Protein AF-A0A3D8RCH1-F1 (afdb_monomer_lite)

Organism: NCBI:txid565419

pLDDT: mean 76.99, std 15.73, range [29.91, 94.94]

InterPro domains:
  IPR012337 Ribonuclease H-like superfamily [SSF53098] (29-186)

Radius of gyration: 17.05 Å; chains: 1; bounding box: 41×39×51 Å

Sequence (188 aa):
MSLCLQKLRGNLMLSGKWMYLFSRIQQDPTILVFVDTESGLIDNADIHQIGVVRLDGMIRAYKALRKTYGPPVSKPMRGISAVAALQKLHDSGLSRSMIWMEHSVGHFDYRRIAKITPTNLQHSLPLIENVYSTLDLWRDVFLGPFAHKLSHIFQLLHPHDPLLDRRHFALPDAFMCRALFKAIFELF

Secondary structure (DSSP, 8-state):
--HHHHHHHHHHHT-HHHHHHHHHHHH-GGGEEEEEEEE-SSTTPPEEEEEEEETTS-EEEEEB-----SSPPSS----B-HHHHHHHHHHTT--TTSEEEESSSSSHHHHHHHHHS-GGGGGGSPPGGGEEEHHHHHHHH--SS---SHHHHHHHH-TT-GGGGG-S-HHHHHHHHHHHHHHHHTT-

Foldseek 3Di:
DDPLLVLLLVLQVVDPLNVVVLVVCVVPQQLEKQWFFFFPPDLPTFTQWIWIAGLVGDGDTFGADGPDPDDDDPDPDDHHHLQVSVVVVVVVPQAQSGAYEYQDPPLSRLVNSCVPHDPVCNRGHHDPSSYYYLLVSCCSRDPDPQDSDLLRLLCVVPVPDCLNVVPSHTNSSSVSRSVSVVVSSVSD

Structure (mmCIF, N/CA/C/O backbone):
data_AF-A0A3D8RCH1-F1
#
_entry.id   AF-A0A3D8RCH1-F1
#
loop_
_atom_site.group_PDB
_atom_site.id
_atom_site.type_symbol
_atom_site.label_atom_id
_atom_site.label_alt_id
_atom_site.label_comp_id
_atom_site.label_asym_id
_atom_site.label_entity_id
_atom_site.label_seq_id
_atom_site.pdbx_PDB_ins_code
_atom_site.Cartn_x
_atom_site.Cartn_y
_atom_site.Cartn_z
_atom_site.occupancy
_atom_site.B_iso_or_equiv
_atom_site.auth_seq_id
_atom_site.auth_comp_id
_atom_site.auth_asym_id
_atom_site.auth_atom_id
_atom_site.pdbx_PDB_model_num
ATOM 1 N N . MET A 1 1 ? 14.515 -21.229 8.343 1.00 54.78 1 MET A N 1
ATOM 2 C CA . MET A 1 1 ? 14.495 -19.748 8.396 1.00 54.78 1 MET A CA 1
ATOM 3 C C . MET A 1 1 ? 15.932 -19.253 8.333 1.00 54.78 1 MET A C 1
ATOM 5 O O . MET A 1 1 ? 16.742 -19.761 9.097 1.00 54.78 1 MET A O 1
ATOM 9 N N . SER A 1 2 ? 16.288 -18.373 7.391 1.00 65.75 2 SER A N 1
ATOM 10 C CA . SER A 1 2 ? 17.683 -17.919 7.248 1.00 65.75 2 SER A CA 1
ATOM 11 C C . SER A 1 2 ? 18.104 -17.032 8.432 1.00 65.75 2 SER A C 1
ATOM 13 O O . SER A 1 2 ? 17.262 -16.398 9.068 1.00 65.75 2 SER A O 1
ATOM 15 N N . LEU A 1 3 ? 19.409 -16.957 8.723 1.00 62.56 3 LEU A N 1
ATOM 16 C CA . LEU A 1 3 ? 19.974 -16.096 9.778 1.00 62.56 3 LEU A CA 1
ATOM 17 C C . LEU A 1 3 ? 19.567 -14.617 9.609 1.00 62.56 3 LEU A C 1
ATOM 19 O O . LEU A 1 3 ? 19.402 -13.888 10.584 1.00 62.56 3 LEU A O 1
ATOM 23 N N . CYS A 1 4 ? 19.364 -14.193 8.359 1.00 62.38 4 CYS A N 1
ATOM 24 C CA . CYS A 1 4 ? 18.835 -12.882 8.004 1.00 62.38 4 CYS A CA 1
ATOM 25 C C . CYS A 1 4 ? 17.410 -12.687 8.551 1.00 62.38 4 CYS A C 1
ATOM 27 O O . CYS A 1 4 ? 17.171 -11.729 9.282 1.00 62.38 4 CYS A O 1
ATOM 29 N N . LEU A 1 5 ? 16.506 -13.641 8.299 1.00 63.47 5 LEU A N 1
ATOM 30 C CA . LEU A 1 5 ? 15.117 -13.614 8.779 1.00 63.47 5 LEU A CA 1
ATOM 31 C C . LEU A 1 5 ? 15.003 -13.685 10.320 1.00 63.47 5 LEU A C 1
ATOM 33 O O . LEU A 1 5 ? 14.104 -13.087 10.906 1.00 63.47 5 LEU A O 1
ATOM 37 N N . GLN A 1 6 ? 15.937 -14.355 11.006 1.00 65.56 6 GLN A N 1
ATOM 38 C CA . GLN A 1 6 ? 15.995 -14.371 12.479 1.00 65.56 6 GLN A CA 1
ATOM 39 C C . GLN A 1 6 ? 16.423 -13.021 13.075 1.00 65.56 6 GLN A C 1
ATOM 41 O O . GLN A 1 6 ? 15.799 -12.547 14.025 1.00 65.56 6 GLN A O 1
ATOM 46 N N . LYS A 1 7 ? 17.452 -12.375 12.506 1.00 65.25 7 LYS A N 1
ATOM 47 C CA . LYS A 1 7 ? 17.859 -11.015 12.908 1.00 65.25 7 LYS A CA 1
ATOM 48 C C . LYS A 1 7 ? 16.761 -9.984 12.617 1.00 65.25 7 LYS A C 1
ATOM 50 O O . LYS A 1 7 ? 16.534 -9.103 13.442 1.00 65.25 7 LYS A O 1
ATOM 55 N N . LEU A 1 8 ? 16.044 -10.152 11.499 1.00 65.00 8 LEU A N 1
ATOM 56 C CA . LEU A 1 8 ? 14.861 -9.366 11.125 1.00 65.00 8 LEU A CA 1
ATOM 57 C C . LEU A 1 8 ? 13.806 -9.365 12.242 1.00 65.00 8 LEU A C 1
ATOM 59 O O . LEU A 1 8 ? 13.400 -8.302 12.709 1.00 65.00 8 LEU A O 1
ATOM 63 N N . ARG A 1 9 ? 13.407 -10.555 12.711 1.00 68.06 9 ARG A N 1
ATOM 64 C CA . ARG A 1 9 ? 12.420 -10.705 13.792 1.00 68.06 9 ARG A CA 1
ATOM 65 C C . ARG A 1 9 ? 12.891 -10.048 15.093 1.00 68.06 9 ARG A C 1
ATOM 67 O O . ARG A 1 9 ? 12.110 -9.358 15.739 1.00 68.06 9 ARG A O 1
ATOM 74 N N . GLY A 1 10 ? 14.162 -10.231 15.459 1.00 71.44 10 GLY A N 1
ATOM 75 C CA . GLY A 1 10 ? 14.745 -9.652 16.674 1.00 71.44 10 GLY A CA 1
ATOM 76 C C . GLY A 1 10 ? 14.694 -8.121 16.702 1.00 71.44 10 GLY A C 1
ATOM 77 O O . GLY A 1 10 ? 14.202 -7.553 17.670 1.00 71.44 10 GLY A O 1
ATOM 78 N N . ASN A 1 11 ? 15.130 -7.458 15.626 1.00 73.12 11 ASN A N 1
ATOM 79 C CA . ASN A 1 11 ? 15.126 -5.991 15.541 1.00 73.12 11 ASN A CA 1
ATOM 80 C C . ASN A 1 11 ? 13.704 -5.411 15.510 1.00 73.12 11 ASN A C 1
ATOM 82 O O . ASN A 1 11 ? 13.433 -4.394 16.145 1.00 73.12 11 ASN A O 1
ATOM 86 N N . LEU A 1 12 ? 12.778 -6.078 14.815 1.00 74.19 12 LEU A N 1
ATOM 87 C CA . LEU A 1 12 ? 11.379 -5.651 14.748 1.00 74.19 12 LEU A CA 1
ATOM 88 C C . LEU A 1 12 ? 10.662 -5.746 16.096 1.00 74.19 12 LEU A C 1
ATOM 90 O O . LEU A 1 12 ? 9.906 -4.837 16.432 1.00 74.19 12 LEU A O 1
ATOM 94 N N . MET A 1 13 ? 10.935 -6.787 16.893 1.00 71.00 13 MET A N 1
ATOM 95 C CA . MET A 1 13 ? 10.360 -6.924 18.240 1.00 71.00 13 MET A CA 1
ATOM 96 C C . MET A 1 13 ? 10.794 -5.813 19.205 1.00 71.00 13 MET A C 1
ATOM 98 O O . MET A 1 13 ? 10.126 -5.591 20.212 1.00 71.00 13 MET A O 1
ATOM 102 N N . LEU A 1 14 ? 11.874 -5.088 18.900 1.00 72.88 14 LEU A N 1
ATOM 103 C CA . LEU A 1 14 ? 12.329 -3.941 19.690 1.00 72.88 14 LEU A CA 1
ATOM 104 C C . LEU A 1 14 ? 11.646 -2.625 19.284 1.00 72.88 14 LEU A C 1
ATOM 106 O O . LEU A 1 14 ? 11.762 -1.628 19.995 1.00 72.88 14 LEU A O 1
ATOM 110 N N . SER A 1 15 ? 10.910 -2.603 18.168 1.00 82.69 15 SER A N 1
ATOM 111 C CA . SER A 1 15 ? 10.180 -1.421 17.711 1.00 82.69 15 SER A CA 1
ATOM 112 C C . SER A 1 15 ? 8.725 -1.460 18.167 1.00 82.69 15 SER A C 1
ATOM 114 O O . SER A 1 15 ? 7.885 -2.146 17.580 1.00 82.69 15 SER A O 1
ATOM 116 N N . GLY A 1 16 ? 8.391 -0.644 19.173 1.00 83.19 16 GLY A N 1
ATOM 117 C CA . GLY A 1 16 ? 7.009 -0.480 19.640 1.00 83.19 16 GLY A CA 1
ATOM 118 C C . GLY A 1 16 ? 6.041 -0.051 18.527 1.00 83.19 16 GLY A C 1
ATOM 119 O O . GLY A 1 16 ? 4.896 -0.496 18.506 1.00 83.19 16 GLY A O 1
ATOM 120 N N . LYS A 1 17 ? 6.519 0.736 17.549 1.00 87.75 17 LYS A N 1
ATOM 121 C CA . LYS A 1 17 ? 5.754 1.150 16.359 1.00 87.75 17 LYS A CA 1
ATOM 122 C C . LYS A 1 17 ? 5.313 -0.053 15.521 1.00 87.75 17 LYS A C 1
ATOM 124 O O . LYS A 1 17 ? 4.133 -0.165 15.193 1.00 87.75 17 LYS A O 1
ATOM 129 N N . TRP A 1 18 ? 6.251 -0.935 15.166 1.00 87.56 18 TRP A N 1
ATOM 130 C CA . TRP A 1 18 ? 5.968 -2.088 14.304 1.00 87.56 18 TRP A CA 1
ATOM 131 C C . TRP A 1 18 ? 5.177 -3.166 15.045 1.00 87.56 18 TRP A C 1
ATOM 133 O O . TRP A 1 18 ? 4.232 -3.712 14.484 1.00 87.56 18 TRP A O 1
ATOM 143 N N . MET A 1 19 ? 5.470 -3.384 16.330 1.00 86.62 19 MET A N 1
ATOM 144 C CA . MET A 1 19 ? 4.694 -4.288 17.185 1.00 86.62 19 MET A CA 1
ATOM 145 C C . MET A 1 19 ? 3.231 -3.852 17.316 1.00 86.62 19 MET A C 1
ATOM 147 O O . MET A 1 19 ? 2.326 -4.671 17.156 1.00 86.62 19 MET A O 1
ATOM 151 N N . TYR A 1 20 ? 2.982 -2.561 17.551 1.00 89.31 20 TYR A N 1
ATOM 152 C CA . TYR A 1 20 ? 1.624 -2.020 17.610 1.00 89.31 20 TYR A CA 1
ATOM 153 C C . TYR A 1 20 ? 0.883 -2.192 16.278 1.00 89.31 20 TYR A C 1
ATOM 155 O O . TYR A 1 20 ? -0.257 -2.657 16.253 1.00 89.31 20 TYR A O 1
ATOM 163 N N . LEU A 1 21 ? 1.546 -1.872 15.163 1.00 90.19 21 LEU A N 1
ATOM 164 C CA . LEU A 1 21 ? 0.985 -2.049 13.826 1.00 90.19 21 LEU A CA 1
ATOM 165 C C . LEU A 1 21 ? 0.608 -3.513 13.555 1.00 90.19 21 LEU A C 1
ATOM 167 O O . LEU A 1 21 ? -0.517 -3.794 13.143 1.00 90.19 21 LEU A O 1
ATOM 171 N N . PHE A 1 22 ? 1.529 -4.447 13.798 1.00 89.19 22 PHE A N 1
ATOM 172 C CA . PHE A 1 22 ? 1.291 -5.869 13.558 1.00 89.19 22 PHE A CA 1
ATOM 173 C C . PHE A 1 22 ? 0.173 -6.415 14.442 1.00 89.19 22 PHE A C 1
ATOM 175 O O . PHE A 1 22 ? -0.698 -7.110 13.927 1.00 89.19 22 PHE A O 1
ATOM 182 N N . SER A 1 23 ? 0.115 -6.018 15.717 1.00 88.81 23 SER A N 1
ATOM 183 C CA . SER A 1 23 ? -0.999 -6.361 16.610 1.00 88.81 23 SER A CA 1
ATOM 184 C C . SER A 1 23 ? -2.349 -5.916 16.044 1.00 88.81 23 SER A C 1
ATOM 186 O O . SER A 1 23 ? -3.312 -6.678 16.103 1.00 88.81 23 SER A O 1
ATOM 188 N N . ARG A 1 24 ? -2.448 -4.696 15.503 1.00 90.56 24 ARG A N 1
ATOM 189 C CA . ARG A 1 24 ? -3.702 -4.206 14.905 1.00 90.56 24 ARG A CA 1
ATOM 190 C C . ARG A 1 24 ? -4.094 -5.005 13.666 1.00 90.56 24 ARG A C 1
ATOM 192 O O . ARG A 1 24 ? -5.259 -5.350 13.512 1.00 90.56 24 ARG A O 1
ATOM 199 N N . ILE A 1 25 ? -3.126 -5.322 12.807 1.00 89.12 25 ILE A N 1
ATOM 200 C CA . ILE A 1 25 ? -3.358 -6.103 11.584 1.00 89.12 25 ILE A CA 1
ATOM 201 C C . ILE A 1 25 ? -3.749 -7.548 11.916 1.00 89.12 25 ILE A C 1
ATOM 203 O O . ILE A 1 25 ? -4.590 -8.116 11.233 1.00 89.12 25 ILE A O 1
ATOM 207 N N . GLN A 1 26 ? -3.180 -8.148 12.965 1.00 86.12 26 GLN A N 1
ATOM 208 C CA . GLN A 1 26 ? -3.577 -9.483 13.425 1.00 86.12 26 GLN A CA 1
ATOM 209 C C . GLN A 1 26 ? -5.020 -9.507 13.953 1.00 86.12 26 GLN A C 1
ATOM 211 O O . GLN A 1 26 ? -5.722 -10.492 13.741 1.00 86.12 26 GLN A O 1
ATOM 216 N N . GLN A 1 27 ? -5.468 -8.435 14.615 1.00 89.75 27 GLN A N 1
ATOM 217 C CA . GLN A 1 27 ? -6.849 -8.307 15.098 1.00 89.75 27 GLN A CA 1
ATOM 218 C C . GLN A 1 27 ? -7.852 -8.119 13.956 1.00 89.75 27 GLN A C 1
ATOM 220 O O . GLN A 1 27 ? -8.930 -8.708 13.989 1.00 89.75 27 GLN A O 1
ATOM 225 N N . ASP A 1 28 ? -7.504 -7.316 12.949 1.00 87.94 28 ASP A N 1
ATOM 226 C CA . ASP A 1 28 ? -8.323 -7.122 11.754 1.00 87.94 28 ASP A CA 1
ATOM 227 C C . ASP A 1 28 ? -7.432 -6.912 10.514 1.00 87.94 28 ASP A C 1
ATOM 229 O O . ASP A 1 28 ? -7.004 -5.790 10.232 1.00 87.94 28 ASP A O 1
ATOM 233 N N . PRO A 1 29 ? -7.169 -7.968 9.719 1.00 82.44 29 PRO A N 1
ATOM 234 C CA . PRO A 1 29 ? -6.347 -7.866 8.512 1.00 82.44 29 PRO A CA 1
ATOM 235 C C . PRO A 1 29 ? -6.960 -6.978 7.427 1.00 82.44 29 PRO A C 1
ATOM 237 O O . PRO A 1 29 ? -6.268 -6.538 6.505 1.00 82.44 29 PRO A O 1
ATOM 240 N N . THR A 1 30 ? -8.267 -6.726 7.506 1.00 82.56 30 THR A N 1
ATOM 241 C CA . THR A 1 30 ? -9.019 -6.014 6.476 1.00 82.56 30 THR A CA 1
ATOM 242 C C . THR A 1 30 ? -8.778 -4.502 6.537 1.00 82.56 30 THR A C 1
ATOM 244 O O . THR A 1 30 ? -9.042 -3.798 5.555 1.00 82.56 30 THR A O 1
ATOM 247 N N . ILE A 1 31 ? -8.208 -3.994 7.637 1.00 87.44 31 ILE A N 1
ATOM 248 C CA . ILE A 1 31 ? -7.866 -2.574 7.790 1.00 87.44 31 ILE A CA 1
ATOM 249 C C . ILE A 1 31 ? -6.670 -2.150 6.937 1.00 87.44 31 ILE A C 1
ATOM 251 O O . ILE A 1 31 ? -6.494 -0.953 6.740 1.00 87.44 31 ILE A O 1
ATOM 255 N N . LEU A 1 32 ? -5.839 -3.086 6.463 1.00 90.56 32 LEU A N 1
ATOM 256 C CA . LEU A 1 32 ? -4.599 -2.765 5.757 1.00 90.56 32 LEU A CA 1
ATOM 257 C C . LEU A 1 32 ? -4.805 -2.662 4.243 1.00 90.56 32 LEU A C 1
ATOM 259 O O . LEU A 1 32 ? -5.205 -3.626 3.577 1.00 90.56 32 LEU A O 1
ATOM 263 N N . VAL A 1 33 ? -4.432 -1.506 3.697 1.00 90.44 33 VAL A N 1
ATOM 264 C CA . VAL A 1 33 ? -4.385 -1.239 2.258 1.00 90.44 33 VAL A CA 1
ATOM 265 C C . VAL A 1 33 ? -2.983 -0.822 1.835 1.00 90.44 33 VAL A C 1
ATOM 267 O O . VAL A 1 33 ? -2.307 -0.076 2.533 1.00 90.44 33 VAL A O 1
ATOM 270 N N . PHE A 1 34 ? -2.556 -1.292 0.673 1.00 92.31 34 PHE A N 1
ATOM 271 C CA . PHE A 1 34 ? -1.324 -0.906 0.003 1.00 92.31 34 PHE A CA 1
ATOM 272 C C . PHE A 1 34 ? -1.683 0.038 -1.124 1.00 92.31 34 PHE A C 1
ATOM 274 O O . PHE A 1 34 ? -2.510 -0.326 -1.962 1.00 92.31 34 PHE A O 1
ATOM 281 N N . VAL A 1 35 ? -1.092 1.226 -1.142 1.00 90.31 35 VAL A N 1
ATOM 282 C CA . VAL A 1 35 ? -1.370 2.234 -2.163 1.00 90.31 35 VAL A CA 1
ATOM 283 C C . VAL A 1 35 ? -0.077 2.676 -2.812 1.00 90.31 35 VAL A C 1
ATOM 285 O O . VAL A 1 35 ? 0.946 2.824 -2.146 1.00 90.31 35 VAL A O 1
ATOM 288 N N . ASP A 1 36 ? -0.170 2.918 -4.108 1.00 91.12 36 ASP A N 1
ATOM 289 C CA . ASP A 1 36 ? 0.883 3.517 -4.908 1.00 91.12 36 ASP A CA 1
ATOM 290 C C . ASP A 1 36 ? 0.265 4.504 -5.910 1.00 91.12 36 ASP A C 1
ATOM 292 O O . ASP A 1 36 ? -0.903 4.351 -6.313 1.00 91.12 36 ASP A O 1
ATOM 296 N N . THR A 1 37 ? 1.023 5.536 -6.288 1.00 87.75 37 THR A N 1
ATOM 297 C CA . THR A 1 37 ? 0.606 6.502 -7.304 1.00 87.75 37 THR A CA 1
ATOM 298 C C . THR A 1 37 ? 1.636 6.676 -8.408 1.00 87.75 37 THR A C 1
ATOM 300 O O . THR A 1 37 ? 2.821 6.867 -8.169 1.00 87.75 37 THR A O 1
ATOM 303 N N . GLU A 1 38 ? 1.147 6.764 -9.647 1.00 84.19 38 GLU A N 1
ATOM 304 C CA . GLU A 1 38 ? 1.969 7.207 -10.773 1.00 84.19 38 GLU A CA 1
ATOM 305 C C . GLU A 1 38 ? 1.673 8.666 -11.109 1.00 84.19 38 GLU A C 1
ATOM 307 O O . GLU A 1 38 ? 0.515 9.069 -11.289 1.00 84.19 38 GLU A O 1
ATOM 312 N N . SER A 1 39 ? 2.723 9.464 -11.288 1.00 75.88 39 SER A N 1
ATOM 313 C CA . SER A 1 39 ? 2.636 10.883 -11.650 1.00 75.88 39 SER A CA 1
ATOM 314 C C . SER A 1 39 ? 3.552 11.239 -12.816 1.00 75.88 39 SER A C 1
ATOM 316 O O . SER A 1 39 ? 4.418 10.470 -13.222 1.00 75.88 39 SER A O 1
ATOM 318 N N . GLY A 1 40 ? 3.416 12.457 -13.340 1.00 66.38 40 GLY A N 1
ATOM 319 C CA . GLY A 1 40 ? 4.502 13.045 -14.129 1.00 66.38 40 GLY A CA 1
ATOM 320 C C . GLY A 1 40 ? 5.747 13.347 -13.277 1.00 66.38 40 GLY A C 1
ATOM 321 O O . GLY A 1 40 ? 5.693 13.340 -12.049 1.00 66.38 40 GLY A O 1
ATOM 322 N N . LEU A 1 41 ? 6.861 13.645 -13.949 1.00 55.09 41 LEU A N 1
ATOM 323 C CA . LEU A 1 41 ? 8.195 13.853 -13.359 1.00 55.09 41 LEU A CA 1
ATOM 324 C C . LEU A 1 41 ? 8.374 15.191 -12.608 1.00 55.09 41 LEU A C 1
ATOM 326 O O . LEU A 1 41 ? 9.473 15.494 -12.163 1.00 55.09 41 LEU A O 1
ATOM 330 N N . ILE A 1 42 ? 7.326 16.011 -12.500 1.00 53.78 42 ILE A N 1
ATOM 331 C CA . ILE A 1 42 ? 7.380 17.355 -11.907 1.00 53.78 42 ILE A CA 1
ATOM 332 C C . ILE A 1 42 ? 6.589 17.335 -10.591 1.00 53.78 42 ILE A C 1
ATOM 334 O O . ILE A 1 42 ? 5.542 16.695 -10.518 1.00 53.78 42 ILE A O 1
ATOM 338 N N . ASP A 1 43 ? 7.037 18.059 -9.563 1.00 49.41 43 ASP A N 1
ATOM 339 C CA . ASP A 1 43 ? 6.436 18.070 -8.213 1.00 49.41 43 ASP A CA 1
ATOM 340 C C . ASP A 1 43 ? 4.948 18.480 -8.164 1.00 49.41 43 ASP A C 1
ATOM 342 O O . ASP A 1 43 ? 4.235 18.161 -7.212 1.00 49.41 43 ASP A O 1
ATOM 346 N N . ASN A 1 44 ? 4.448 19.121 -9.225 1.00 53.94 44 ASN A N 1
ATOM 347 C CA . ASN A 1 44 ? 3.039 19.484 -9.417 1.00 53.94 44 ASN A CA 1
ATOM 348 C C . ASN A 1 44 ? 2.330 18.664 -10.507 1.00 53.94 44 ASN A C 1
ATOM 350 O O . ASN A 1 44 ? 1.267 19.060 -10.980 1.00 53.94 44 ASN A O 1
ATOM 354 N N . ALA A 1 45 ? 2.920 17.558 -10.956 1.00 58.94 45 ALA A N 1
ATOM 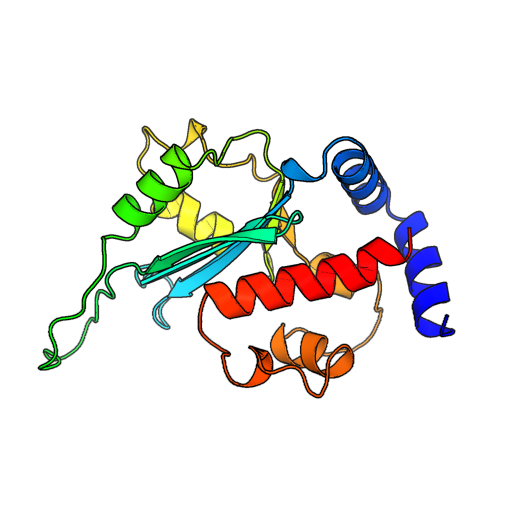355 C CA . ALA A 1 45 ? 2.309 16.722 -11.971 1.00 58.94 45 ALA A CA 1
ATOM 356 C C . ALA A 1 45 ? 1.089 15.980 -11.416 1.00 58.94 45 ALA A C 1
ATOM 358 O O . ALA A 1 45 ? 1.123 15.428 -10.316 1.00 58.94 45 ALA A O 1
ATOM 359 N N . ASP A 1 46 ? 0.033 15.934 -12.224 1.00 70.62 46 ASP A N 1
ATOM 360 C CA . ASP A 1 46 ? -1.198 15.236 -11.881 1.00 70.62 46 ASP A CA 1
ATOM 361 C C . ASP A 1 46 ? -0.948 13.730 -11.682 1.00 70.62 46 ASP A C 1
ATOM 363 O O . ASP A 1 46 ? -0.212 13.089 -12.448 1.00 70.62 46 ASP A O 1
ATOM 367 N N . ILE A 1 47 ? -1.591 13.161 -10.657 1.00 76.62 47 ILE A N 1
ATOM 368 C CA . ILE A 1 47 ? -1.663 11.710 -10.469 1.00 76.62 47 ILE A CA 1
ATOM 369 C C . ILE A 1 47 ? -2.451 11.126 -11.643 1.00 76.62 47 ILE A C 1
ATOM 371 O O . ILE A 1 47 ? -3.584 11.528 -11.908 1.00 76.62 47 ILE A O 1
ATOM 375 N N . HIS A 1 48 ? -1.862 10.160 -12.340 1.00 76.19 48 HIS A N 1
ATOM 376 C CA . HIS A 1 48 ? -2.479 9.509 -13.493 1.00 76.19 48 HIS A CA 1
ATOM 377 C C . HIS A 1 48 ? -2.714 8.009 -13.287 1.00 76.19 48 HIS A C 1
ATOM 379 O O . HIS A 1 48 ? -3.408 7.387 -14.087 1.00 76.19 48 HIS A O 1
ATOM 385 N N . GLN A 1 49 ? -2.228 7.403 -12.204 1.00 79.38 49 GLN A N 1
ATOM 386 C CA . GLN A 1 49 ? -2.688 6.080 -11.768 1.00 79.38 49 GLN A CA 1
ATOM 387 C C . GLN A 1 49 ? -2.717 6.023 -10.247 1.00 79.38 49 GLN A C 1
ATOM 389 O O . GLN A 1 49 ? -1.847 6.599 -9.600 1.00 79.38 49 GLN A O 1
ATOM 394 N N . ILE A 1 50 ? -3.712 5.323 -9.702 1.00 83.94 50 ILE A N 1
ATOM 395 C CA . ILE A 1 50 ? -3.762 4.958 -8.288 1.00 83.94 50 ILE A CA 1
ATOM 396 C C . ILE A 1 50 ? -3.976 3.446 -8.221 1.00 83.94 50 ILE A C 1
ATOM 398 O O . ILE A 1 50 ? -4.973 2.918 -8.732 1.00 83.94 50 ILE A O 1
ATOM 402 N N . GLY A 1 51 ? -3.018 2.746 -7.626 1.00 85.56 51 GLY A N 1
ATOM 403 C CA . GLY A 1 51 ? -3.096 1.318 -7.353 1.00 85.56 51 GLY A CA 1
ATOM 404 C C . GLY A 1 51 ? -3.451 1.110 -5.895 1.00 85.56 51 GLY A C 1
ATOM 405 O O . GLY A 1 51 ? -2.782 1.677 -5.042 1.00 85.56 51 GLY A O 1
ATOM 406 N N . VAL A 1 52 ? -4.490 0.320 -5.604 1.00 86.12 52 VAL A N 1
ATOM 407 C CA . VAL A 1 52 ? -4.834 -0.071 -4.233 1.00 86.12 52 VAL A CA 1
ATOM 408 C C . VAL A 1 52 ? -5.014 -1.581 -4.138 1.00 86.12 52 VAL A C 1
ATOM 410 O O . VAL A 1 52 ? -5.750 -2.202 -4.910 1.00 86.12 52 VAL A O 1
ATOM 413 N N . VAL A 1 53 ? -4.347 -2.189 -3.165 1.00 86.25 53 VAL A N 1
ATOM 414 C CA . VAL A 1 53 ? -4.421 -3.628 -2.903 1.00 86.25 53 VAL A CA 1
ATOM 415 C C . VAL A 1 53 ? -4.679 -3.838 -1.418 1.00 86.25 53 VAL A C 1
ATOM 417 O O . VAL A 1 53 ? -3.987 -3.260 -0.592 1.00 86.25 53 VAL A O 1
ATOM 420 N N . ARG A 1 54 ? -5.661 -4.658 -1.042 1.00 83.50 54 ARG A N 1
ATOM 421 C CA . ARG A 1 54 ? -5.855 -5.057 0.363 1.00 83.50 54 ARG A CA 1
ATOM 422 C C . ARG A 1 54 ? -4.962 -6.236 0.727 1.00 83.50 54 ARG A C 1
ATOM 424 O O . ARG A 1 54 ? -4.593 -7.043 -0.132 1.00 83.50 54 ARG A O 1
ATOM 431 N N . LEU A 1 55 ? -4.645 -6.380 2.013 1.00 80.88 55 LEU A N 1
ATOM 432 C CA . LEU A 1 55 ? -3.853 -7.514 2.499 1.00 80.88 55 LEU A CA 1
ATOM 433 C C . LEU A 1 55 ? -4.510 -8.871 2.179 1.00 80.88 55 LEU A C 1
ATOM 435 O O . LEU A 1 55 ? -3.829 -9.768 1.670 1.00 80.88 55 LEU A O 1
ATOM 439 N N . ASP A 1 56 ? -5.828 -8.973 2.377 1.00 72.38 56 ASP A N 1
ATOM 440 C CA . ASP A 1 56 ? -6.668 -10.154 2.098 1.00 72.38 56 ASP A CA 1
ATOM 441 C C . ASP A 1 56 ? -6.764 -10.535 0.607 1.00 72.38 56 ASP A C 1
ATOM 443 O O . ASP A 1 56 ? -7.290 -11.590 0.261 1.00 72.38 56 ASP A O 1
ATOM 447 N N . GLY A 1 57 ? -6.195 -9.720 -0.286 1.00 57.75 57 GLY A N 1
ATOM 448 C CA . GLY A 1 57 ? -6.155 -9.981 -1.718 1.00 57.75 57 GLY A CA 1
ATOM 449 C C . GLY A 1 57 ? -7.279 -9.328 -2.513 1.00 57.75 57 GLY A C 1
ATOM 450 O O . GLY A 1 57 ? -7.316 -9.525 -3.725 1.00 57.75 57 GLY A O 1
ATOM 451 N N . MET A 1 58 ? -8.155 -8.516 -1.908 1.00 56.47 58 MET A N 1
ATOM 452 C CA . MET A 1 58 ? -9.078 -7.692 -2.693 1.00 56.47 58 MET A CA 1
ATOM 453 C C . MET A 1 58 ? -8.296 -6.636 -3.494 1.00 56.47 58 MET A C 1
ATOM 455 O O . MET A 1 58 ? -7.546 -5.830 -2.939 1.00 56.47 58 MET A O 1
ATOM 459 N N . ILE A 1 59 ? -8.484 -6.635 -4.815 1.00 54.16 59 ILE A N 1
ATOM 460 C CA . ILE A 1 59 ? -7.730 -5.808 -5.768 1.00 54.16 59 ILE A CA 1
ATOM 461 C C . ILE A 1 59 ? -8.616 -4.661 -6.247 1.00 54.16 59 ILE A C 1
ATOM 463 O O . ILE A 1 59 ? -9.712 -4.911 -6.754 1.00 54.16 59 ILE A O 1
ATOM 467 N N . ARG A 1 60 ? -8.152 -3.408 -6.154 1.00 57.81 60 ARG A N 1
ATOM 468 C CA . ARG A 1 60 ? -8.852 -2.256 -6.745 1.00 57.81 60 ARG A CA 1
ATOM 469 C C . ARG A 1 60 ? -7.866 -1.310 -7.428 1.00 57.81 60 ARG A C 1
ATOM 471 O O . ARG A 1 60 ? -7.119 -0.580 -6.790 1.00 57.81 60 ARG A O 1
ATOM 478 N N . ALA A 1 61 ? -7.883 -1.306 -8.756 1.00 49.69 61 ALA A N 1
ATOM 479 C CA . ALA A 1 61 ? -7.021 -0.457 -9.571 1.00 49.69 61 ALA A CA 1
ATOM 480 C C . ALA A 1 61 ? -7.847 0.590 -10.310 1.00 49.69 61 ALA A C 1
ATOM 482 O O . ALA A 1 61 ? -8.797 0.240 -11.016 1.00 49.69 61 ALA A O 1
ATOM 483 N N . TYR A 1 62 ? -7.458 1.860 -10.209 1.00 53.16 62 TYR A N 1
ATOM 484 C CA . TYR A 1 62 ? -8.119 2.936 -10.937 1.00 53.16 62 TYR A CA 1
ATOM 485 C C . TYR A 1 62 ? -7.097 3.710 -11.767 1.00 53.16 62 TYR A C 1
ATOM 487 O O . TYR A 1 62 ? -6.159 4.323 -11.261 1.00 53.16 62 TYR A O 1
ATOM 495 N N . LYS A 1 63 ? -7.288 3.683 -13.087 1.00 45.59 63 LYS A N 1
ATOM 496 C CA . LYS A 1 63 ? -6.465 4.443 -14.027 1.00 45.59 63 LYS A CA 1
ATOM 497 C C . LYS A 1 63 ? -7.007 5.866 -14.129 1.00 45.59 63 LYS A C 1
ATOM 499 O O . LYS A 1 63 ? -8.117 6.063 -14.634 1.00 45.59 63 LYS A O 1
ATOM 504 N N . ALA A 1 64 ? -6.233 6.837 -13.654 1.00 47.91 64 ALA A N 1
ATOM 505 C CA . ALA A 1 64 ? -6.575 8.242 -13.790 1.00 47.91 64 ALA A CA 1
ATOM 506 C C . ALA A 1 64 ? -6.136 8.798 -15.170 1.00 47.91 64 ALA A C 1
ATOM 508 O O . ALA A 1 64 ? -5.312 8.221 -15.881 1.00 47.91 64 ALA A O 1
ATOM 509 N N . LEU A 1 65 ? -6.738 9.896 -15.620 1.00 43.09 65 LEU A N 1
ATOM 510 C CA . LEU A 1 65 ? -6.376 10.579 -16.857 1.00 43.09 65 LEU A CA 1
ATOM 511 C C . LEU A 1 65 ? -5.026 11.261 -16.657 1.00 43.09 65 LEU A C 1
ATOM 513 O O . LEU A 1 65 ? -4.840 12.038 -15.725 1.00 43.09 65 LEU A O 1
ATOM 517 N N . ARG A 1 66 ? -4.091 10.996 -17.567 1.00 42.75 66 ARG A N 1
ATOM 518 C CA . ARG A 1 66 ? -2.813 11.700 -17.619 1.00 42.75 66 ARG A CA 1
ATOM 519 C C . ARG A 1 66 ? -3.065 13.091 -18.190 1.00 42.75 66 ARG A C 1
ATOM 521 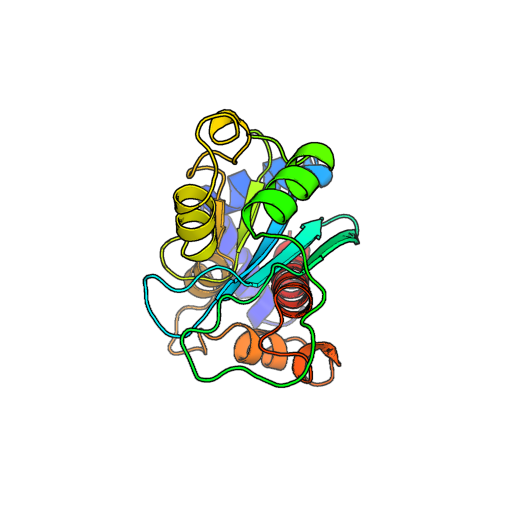O O . ARG A 1 66 ? -3.402 13.209 -19.365 1.00 42.75 66 ARG A O 1
ATOM 528 N N . LYS A 1 67 ? -2.879 14.144 -17.395 1.00 39.00 67 LYS A N 1
ATOM 529 C CA . LYS A 1 67 ? -2.732 15.492 -17.950 1.00 39.00 67 LYS A CA 1
ATOM 530 C C . LYS A 1 67 ? -1.291 15.614 -18.448 1.00 39.00 67 LYS A C 1
ATOM 532 O O . LYS A 1 67 ? -0.364 15.873 -17.687 1.00 39.00 67 LYS A O 1
ATOM 537 N N . THR A 1 68 ? -1.061 15.305 -19.719 1.00 37.06 68 THR A N 1
ATOM 538 C CA . THR A 1 68 ? 0.230 15.581 -20.359 1.00 37.06 68 THR A CA 1
ATOM 539 C C . THR A 1 68 ? 0.314 17.069 -20.664 1.00 37.06 68 THR A C 1
ATOM 541 O O . THR A 1 68 ? -0.415 17.559 -21.521 1.00 37.06 68 THR A O 1
ATOM 544 N N . TYR A 1 69 ? 1.224 17.780 -20.001 1.00 35.34 69 TYR A N 1
ATOM 545 C CA . TYR A 1 69 ? 1.748 19.031 -20.541 1.00 35.34 69 TYR A CA 1
ATOM 546 C C . TYR A 1 69 ? 2.750 18.653 -21.643 1.00 35.34 69 TYR A C 1
ATOM 548 O O . TYR A 1 69 ? 3.841 18.166 -21.357 1.00 35.34 69 TYR A O 1
ATOM 556 N N . GLY A 1 70 ? 2.324 18.755 -22.902 1.00 37.28 70 GLY A N 1
ATOM 557 C CA . GLY A 1 70 ? 3.086 18.364 -24.093 1.00 37.28 70 GLY A CA 1
ATOM 558 C C . GLY A 1 70 ? 2.187 18.300 -25.336 1.00 37.28 70 GLY A C 1
ATOM 559 O O . GLY A 1 70 ? 0.963 18.307 -25.182 1.00 37.28 70 GLY A O 1
ATOM 560 N N . PRO A 1 71 ? 2.752 18.272 -26.559 1.00 29.91 71 PRO A N 1
ATOM 561 C CA . PRO A 1 71 ? 1.967 18.278 -27.792 1.00 29.91 71 PRO A CA 1
ATOM 562 C C . PRO A 1 71 ? 0.993 17.086 -27.845 1.00 29.91 71 PRO A C 1
ATOM 564 O O . PRO A 1 71 ? 1.290 16.019 -27.297 1.00 29.91 71 PRO A O 1
ATOM 567 N N . PRO A 1 72 ? -0.183 17.264 -28.472 1.00 38.31 72 PRO A N 1
ATOM 568 C CA . PRO A 1 72 ? -1.284 16.312 -28.403 1.00 38.31 72 PRO A CA 1
ATOM 569 C C . PRO A 1 72 ? -0.867 14.943 -28.945 1.00 38.31 72 PRO A C 1
ATOM 571 O O . PRO A 1 72 ? -0.467 14.803 -30.099 1.00 38.31 72 PRO A O 1
ATOM 574 N N . VAL A 1 73 ? -0.977 13.913 -28.105 1.00 45.69 73 VAL A N 1
ATOM 575 C CA . VAL A 1 73 ? -0.756 12.525 -28.518 1.00 45.69 73 VAL A CA 1
ATOM 576 C C . VAL A 1 73 ? -2.033 12.020 -29.193 1.00 45.69 73 VAL A C 1
ATOM 578 O O . VAL A 1 73 ? -3.116 12.093 -28.619 1.00 45.69 73 VAL A O 1
ATOM 581 N N . SER A 1 74 ? -1.913 11.476 -30.402 1.00 37.72 74 SER A N 1
ATOM 582 C CA . SER A 1 74 ? -3.008 11.073 -31.305 1.00 37.72 74 SER A CA 1
ATOM 583 C C . SER A 1 74 ? -3.892 9.904 -30.835 1.00 37.72 74 SER A C 1
ATOM 585 O O . SER A 1 74 ? -4.747 9.437 -31.588 1.00 37.72 74 SER A O 1
ATOM 587 N N . LYS A 1 75 ? -3.721 9.403 -29.606 1.00 38.56 75 LYS A N 1
ATOM 588 C CA . LYS A 1 75 ? -4.534 8.308 -29.060 1.00 38.56 75 LYS A CA 1
ATOM 589 C C . LYS A 1 75 ? -5.456 8.841 -27.961 1.00 38.56 75 LYS A C 1
ATOM 591 O O . LYS A 1 75 ? -4.942 9.364 -26.973 1.00 38.56 75 LYS A O 1
ATOM 596 N N . PRO A 1 76 ? -6.789 8.665 -28.062 1.00 35.34 76 PRO A N 1
ATOM 597 C CA . PRO A 1 76 ? -7.698 9.033 -26.983 1.00 35.34 76 PRO A CA 1
ATOM 598 C C . PRO A 1 76 ? -7.351 8.213 -25.735 1.00 35.34 76 PRO A C 1
ATOM 600 O O . PRO A 1 76 ? -7.514 6.990 -25.703 1.00 35.34 76 PRO A O 1
ATOM 603 N N . MET A 1 77 ? -6.815 8.874 -24.707 1.00 48.59 77 MET A N 1
ATOM 604 C CA . MET A 1 77 ? -6.489 8.216 -23.445 1.00 48.59 77 MET A CA 1
ATOM 605 C C . MET A 1 77 ? -7.788 7.893 -22.702 1.00 48.59 77 MET A C 1
ATOM 607 O O . MET A 1 77 ? -8.482 8.780 -22.221 1.00 48.59 77 MET A O 1
ATOM 611 N N . ARG A 1 78 ? -8.118 6.601 -22.602 1.00 45.47 78 ARG A N 1
ATOM 612 C CA . ARG A 1 78 ? -9.213 6.107 -21.755 1.00 45.47 78 ARG A CA 1
ATOM 613 C C . ARG A 1 78 ? -8.782 6.185 -20.281 1.00 45.47 78 ARG A C 1
ATOM 615 O O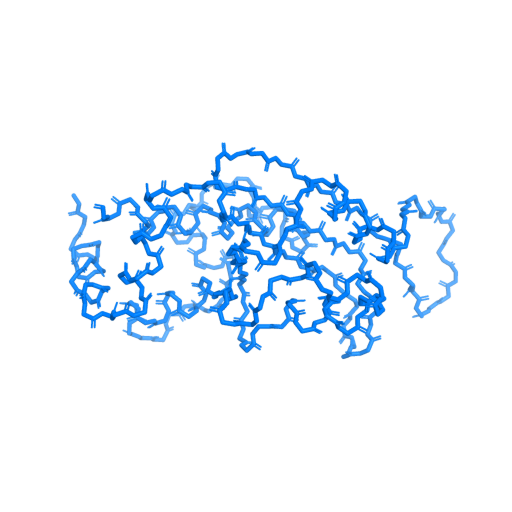 . ARG A 1 78 ? -7.793 5.550 -19.908 1.00 45.47 78 ARG A O 1
ATOM 622 N N . GLY A 1 79 ? -9.509 6.939 -19.457 1.00 53.09 79 GLY A N 1
ATOM 623 C CA . GLY A 1 79 ? -9.293 7.064 -18.008 1.00 53.09 79 GLY A CA 1
ATOM 624 C C . GLY A 1 79 ? -10.352 7.953 -17.343 1.00 53.09 79 GLY A C 1
ATOM 625 O O . GLY A 1 79 ? -11.124 8.612 -18.033 1.00 53.09 79 GLY A O 1
ATOM 626 N N . ILE A 1 80 ? -10.387 7.977 -16.010 1.00 60.12 80 ILE A N 1
ATOM 627 C CA . ILE A 1 80 ? -11.221 8.893 -15.197 1.00 60.12 80 ILE A CA 1
ATOM 628 C C . ILE A 1 80 ? -10.335 9.969 -14.552 1.00 60.12 80 ILE A C 1
ATOM 630 O O . ILE A 1 80 ? -9.137 9.766 -14.471 1.00 60.12 80 ILE A O 1
ATOM 634 N N . SER A 1 81 ? -10.830 11.119 -14.091 1.00 66.31 81 SER A N 1
ATOM 635 C CA . SER A 1 81 ? -9.951 12.068 -13.371 1.00 66.31 81 SER A CA 1
ATOM 636 C C . SER A 1 81 ? -9.372 11.443 -12.087 1.00 66.31 81 SER A C 1
ATOM 638 O O . SER A 1 81 ? -9.960 10.511 -11.539 1.00 66.31 81 SER A O 1
ATOM 640 N N . ALA A 1 82 ? -8.243 11.949 -11.575 1.00 68.06 82 ALA A N 1
ATOM 641 C CA . ALA A 1 82 ? -7.682 11.479 -10.300 1.00 68.06 82 ALA A CA 1
ATOM 642 C C . ALA A 1 82 ? -8.689 11.621 -9.144 1.00 68.06 82 ALA A C 1
ATOM 644 O O . ALA A 1 82 ? -8.847 10.712 -8.337 1.00 68.06 82 ALA A O 1
ATOM 645 N N . VAL A 1 83 ? -9.463 12.710 -9.145 1.00 72.69 83 VAL A N 1
ATOM 646 C CA . VAL A 1 83 ? -10.578 12.923 -8.211 1.00 72.69 83 VAL A CA 1
ATOM 647 C C . VAL A 1 83 ? -11.665 11.856 -8.371 1.00 72.69 83 VAL A C 1
ATOM 649 O O . VAL A 1 83 ? -12.131 11.307 -7.381 1.00 72.69 83 VAL A O 1
ATOM 652 N N . ALA A 1 84 ? -12.047 11.504 -9.602 1.00 71.88 84 ALA A N 1
ATOM 653 C CA . ALA A 1 84 ? -13.023 10.441 -9.836 1.00 71.88 84 ALA A CA 1
ATOM 654 C C . ALA A 1 84 ? -12.483 9.053 -9.442 1.00 71.88 84 ALA A C 1
ATOM 656 O O . ALA A 1 84 ? -13.251 8.203 -8.998 1.00 71.88 84 ALA A O 1
ATOM 657 N N . ALA A 1 85 ? -11.175 8.811 -9.577 1.00 72.81 85 ALA A N 1
ATOM 658 C CA . ALA A 1 85 ? -10.529 7.604 -9.063 1.00 72.81 85 ALA A CA 1
ATOM 659 C C . ALA A 1 85 ? -10.575 7.551 -7.530 1.00 72.81 85 ALA A C 1
ATOM 661 O O . ALA A 1 85 ? -10.924 6.513 -6.973 1.00 72.81 85 ALA A O 1
ATOM 662 N N . LEU A 1 86 ? -10.311 8.675 -6.857 1.00 74.56 86 LEU A N 1
ATOM 663 C CA . LEU A 1 86 ? -10.436 8.798 -5.404 1.00 74.56 86 LEU A CA 1
ATOM 664 C C . LEU A 1 86 ? -11.876 8.617 -4.923 1.00 74.56 86 LEU A C 1
ATOM 666 O O . LEU A 1 86 ? -12.092 7.907 -3.948 1.00 74.56 86 LEU A O 1
ATOM 670 N N . GLN A 1 87 ? -12.863 9.172 -5.630 1.00 78.88 87 GLN A N 1
ATOM 671 C CA . GLN A 1 87 ? -14.274 8.946 -5.309 1.00 78.88 87 GLN A CA 1
ATOM 672 C C . GLN A 1 87 ? -14.626 7.457 -5.405 1.00 78.88 87 GLN A C 1
ATOM 674 O O . GLN A 1 87 ? -15.211 6.902 -4.485 1.00 78.88 87 GLN A O 1
ATOM 679 N N . LYS A 1 88 ? -14.189 6.762 -6.463 1.00 76.00 88 LYS A N 1
ATOM 680 C CA . LYS A 1 88 ? -14.407 5.311 -6.570 1.00 76.00 88 LYS A CA 1
ATOM 681 C C . LYS A 1 88 ? -13.672 4.512 -5.493 1.00 76.00 88 LYS A C 1
ATOM 683 O O . LYS A 1 88 ? -14.157 3.459 -5.089 1.00 76.00 88 LYS A O 1
ATOM 688 N N . LEU A 1 89 ? -12.506 4.977 -5.040 1.00 73.06 89 LEU A N 1
ATOM 689 C CA . LEU A 1 89 ? -11.801 4.384 -3.901 1.00 73.06 89 LEU A CA 1
ATOM 690 C C . LEU A 1 89 ? -12.577 4.583 -2.597 1.00 73.06 89 LEU A C 1
ATOM 692 O O . LEU A 1 89 ? -12.742 3.634 -1.833 1.00 73.06 89 LEU A O 1
ATOM 696 N N . HIS A 1 90 ? -13.117 5.776 -2.381 1.00 76.75 90 HIS A N 1
ATOM 697 C CA . HIS A 1 90 ? -13.988 6.074 -1.253 1.00 76.75 90 HIS A CA 1
ATOM 698 C C . HIS A 1 90 ? -15.232 5.179 -1.243 1.00 76.75 90 HIS A C 1
ATOM 700 O O . HIS A 1 90 ? -15.456 4.438 -0.289 1.00 76.75 90 HIS A O 1
ATOM 706 N N . ASP A 1 91 ? -15.978 5.155 -2.349 1.00 77.44 91 ASP A N 1
ATOM 707 C CA . ASP A 1 91 ? -17.200 4.352 -2.500 1.00 77.44 91 ASP A CA 1
ATOM 708 C C . ASP A 1 91 ? -16.922 2.848 -2.358 1.00 77.44 91 ASP A C 1
ATOM 710 O O . ASP A 1 91 ? -17.812 2.047 -2.079 1.00 77.44 91 ASP A O 1
ATOM 714 N N . SER A 1 92 ? -15.661 2.452 -2.537 1.00 67.94 92 SER A N 1
ATOM 715 C CA . SER A 1 92 ? -15.206 1.082 -2.370 1.00 67.94 92 SER A CA 1
ATOM 716 C C . SER A 1 92 ? -14.883 0.662 -0.936 1.00 67.94 92 SER A C 1
ATOM 718 O O . SER A 1 92 ? -14.535 -0.503 -0.722 1.00 67.94 92 SER A O 1
ATOM 720 N N . GLY A 1 93 ? -15.021 1.583 0.021 1.00 70.25 93 GLY A N 1
ATOM 721 C CA . GLY A 1 93 ? -14.839 1.336 1.446 1.00 70.25 93 GLY A CA 1
ATOM 722 C C . GLY A 1 93 ? -13.525 1.853 2.026 1.00 70.25 93 GLY A C 1
ATOM 723 O O . GLY A 1 93 ? -13.201 1.460 3.141 1.00 70.25 93 GLY A O 1
ATOM 724 N N . LEU A 1 94 ? -12.767 2.708 1.321 1.00 74.94 94 LEU A N 1
ATOM 725 C CA . LEU A 1 94 ? -11.618 3.391 1.930 1.00 74.94 94 LEU A CA 1
ATOM 726 C C . LEU A 1 94 ? -12.120 4.283 3.075 1.00 74.94 94 LEU A C 1
ATOM 728 O O . LEU A 1 94 ? -12.938 5.175 2.848 1.00 74.94 94 LEU A O 1
ATOM 732 N N . SER A 1 95 ? -11.636 4.047 4.293 1.00 80.31 95 SER A N 1
ATOM 733 C CA . SER A 1 95 ? -12.085 4.775 5.480 1.00 80.31 95 SER A CA 1
ATOM 734 C C . SER A 1 95 ? -10.923 5.362 6.276 1.00 80.31 95 SER A C 1
ATOM 736 O O . SER A 1 95 ? -9.786 4.895 6.218 1.00 80.31 95 SER A O 1
ATOM 738 N N . ARG A 1 96 ? -11.238 6.360 7.106 1.00 85.88 96 ARG A N 1
ATOM 739 C CA . ARG A 1 96 ? -10.280 7.028 7.998 1.00 85.88 96 ARG A CA 1
ATOM 740 C C . ARG A 1 96 ? -9.603 6.087 9.003 1.00 85.88 96 ARG A C 1
ATOM 742 O O . ARG A 1 96 ? -8.509 6.383 9.481 1.00 85.88 96 ARG A O 1
ATOM 749 N N . SER A 1 97 ? -10.265 4.984 9.354 1.00 86.44 97 SER A N 1
ATOM 750 C CA . SER A 1 97 ? -9.759 3.992 10.309 1.00 86.44 97 SER A CA 1
ATOM 751 C C . SER A 1 97 ? -8.815 2.969 9.675 1.00 86.44 97 SER A C 1
ATOM 753 O O . SER A 1 97 ? -8.180 2.210 10.410 1.00 86.44 97 SER A O 1
ATOM 755 N N . MET A 1 98 ? -8.735 2.928 8.340 1.00 89.06 98 MET A N 1
ATOM 756 C CA . MET A 1 98 ? -7.821 2.039 7.634 1.00 89.06 98 MET A CA 1
ATOM 757 C C . MET A 1 98 ? -6.369 2.440 7.857 1.00 89.06 98 MET A C 1
ATOM 759 O O . MET A 1 98 ? -6.032 3.606 8.059 1.00 89.06 98 MET A O 1
ATOM 763 N N . ILE A 1 99 ? -5.515 1.431 7.781 1.00 92.81 99 ILE A N 1
ATOM 764 C CA . ILE A 1 99 ? -4.073 1.558 7.772 1.00 92.81 99 ILE A CA 1
ATOM 765 C C . ILE A 1 99 ? -3.628 1.583 6.319 1.00 92.81 99 ILE A C 1
ATOM 767 O O . ILE A 1 99 ? -3.864 0.643 5.560 1.00 92.81 99 ILE A O 1
ATOM 771 N N . TRP A 1 100 ? -2.957 2.661 5.949 1.00 93.50 100 TRP A N 1
ATOM 772 C CA . TRP A 1 100 ? -2.359 2.823 4.639 1.00 93.50 100 TRP A CA 1
ATOM 773 C C . TRP A 1 100 ? -0.895 2.406 4.706 1.00 93.50 100 TRP A C 1
ATOM 775 O O . TRP A 1 100 ? -0.144 2.878 5.554 1.00 93.50 100 TRP A O 1
ATOM 785 N N . MET A 1 101 ? -0.473 1.560 3.776 1.00 94.81 101 MET A N 1
ATOM 786 C CA . MET A 1 101 ? 0.924 1.238 3.526 1.00 94.81 101 MET A CA 1
ATOM 787 C C . MET A 1 101 ? 1.361 1.680 2.120 1.00 94.81 101 MET A C 1
ATOM 789 O O . MET A 1 101 ? 0.683 1.397 1.138 1.00 94.81 101 MET A O 1
ATOM 793 N N . GLU A 1 102 ? 2.499 2.356 2.009 1.00 94.88 102 GLU A N 1
ATOM 794 C CA . GLU A 1 102 ? 3.111 2.752 0.728 1.00 94.88 102 GLU A CA 1
ATOM 795 C C . GLU A 1 102 ? 4.614 2.426 0.704 1.00 94.88 102 GLU A C 1
ATOM 797 O O . GLU A 1 102 ? 5.152 1.874 1.669 1.00 94.88 102 GLU A O 1
ATOM 802 N N . HIS A 1 103 ? 5.308 2.726 -0.396 1.00 94.19 103 HIS A N 1
ATOM 803 C CA . HIS A 1 103 ? 6.761 2.560 -0.497 1.00 94.19 103 HIS A CA 1
ATOM 804 C C . HIS A 1 103 ? 7.452 3.873 -0.869 1.00 94.19 103 HIS A C 1
ATOM 806 O O . HIS A 1 103 ? 7.921 4.065 -1.989 1.00 94.19 103 HIS A O 1
ATOM 812 N N . SER A 1 104 ? 7.544 4.794 0.088 1.00 90.00 104 SER A N 1
ATOM 813 C CA . SER A 1 104 ? 8.176 6.089 -0.152 1.00 90.00 104 SER A CA 1
ATOM 814 C C . SER A 1 104 ? 8.848 6.656 1.100 1.00 90.00 104 SER A C 1
ATOM 816 O O . SER A 1 104 ? 8.624 6.192 2.224 1.00 90.00 104 SER A O 1
ATOM 818 N N . VAL A 1 105 ? 9.680 7.681 0.904 1.00 85.12 105 VAL A N 1
ATOM 819 C CA . VAL A 1 105 ? 10.205 8.510 1.994 1.00 85.12 105 VAL A CA 1
ATOM 820 C C . VAL A 1 105 ? 9.207 9.629 2.286 1.00 85.12 105 VAL A C 1
ATOM 822 O O . VAL A 1 105 ? 8.818 10.371 1.387 1.00 85.12 105 VAL A O 1
ATOM 825 N N . GLY A 1 106 ? 8.838 9.801 3.558 1.00 86.38 106 GLY A N 1
ATOM 826 C CA . GLY A 1 106 ? 8.049 10.954 4.002 1.00 86.38 106 GLY A CA 1
ATOM 827 C C . GLY A 1 106 ? 6.568 10.927 3.608 1.00 86.38 106 GLY A C 1
ATOM 828 O O . GLY A 1 106 ? 5.922 11.976 3.663 1.00 86.38 106 GLY A O 1
ATOM 829 N N . HIS A 1 107 ? 6.026 9.759 3.262 1.00 92.31 107 HIS A N 1
ATOM 830 C CA . HIS A 1 107 ? 4.621 9.559 2.885 1.00 92.31 107 HIS A CA 1
ATOM 831 C C . HIS A 1 107 ? 4.220 10.311 1.600 1.00 92.31 107 HIS A C 1
ATOM 833 O O . HIS A 1 107 ? 3.248 11.072 1.575 1.00 92.31 107 HIS A O 1
ATOM 839 N N . PHE A 1 108 ? 5.044 10.195 0.559 1.00 89.94 108 PHE A N 1
ATOM 840 C CA . PHE A 1 108 ? 4.904 10.907 -0.707 1.00 89.94 108 PHE A CA 1
ATOM 841 C C . PHE A 1 108 ? 3.557 10.661 -1.401 1.00 89.94 108 PHE A C 1
ATOM 843 O O . PHE A 1 108 ? 2.899 11.633 -1.790 1.00 89.94 108 PHE A O 1
ATOM 850 N N . ASP A 1 109 ? 3.124 9.403 -1.523 1.00 89.19 109 ASP A N 1
ATOM 851 C CA . ASP A 1 109 ? 1.876 9.052 -2.214 1.00 89.19 109 ASP A CA 1
ATOM 852 C C . ASP A 1 109 ? 0.667 9.589 -1.450 1.00 89.19 109 ASP A C 1
ATOM 854 O O . ASP A 1 109 ? -0.184 10.281 -2.022 1.00 89.19 109 ASP A O 1
ATOM 858 N N . TYR A 1 110 ? 0.643 9.375 -0.131 1.00 91.94 110 TYR A N 1
ATOM 859 C CA . TYR A 1 110 ? -0.367 9.937 0.758 1.00 91.94 110 TYR A CA 1
ATOM 860 C C . TYR A 1 110 ? -0.472 11.456 0.627 1.00 91.94 110 TYR A C 1
ATOM 862 O O . TYR A 1 110 ? -1.562 11.983 0.409 1.00 91.94 110 TYR A O 1
ATOM 870 N N . ARG A 1 111 ? 0.647 12.188 0.729 1.00 90.69 111 ARG A N 1
ATOM 871 C CA . ARG A 1 111 ? 0.639 13.661 0.664 1.00 90.69 111 ARG A CA 1
ATOM 872 C C . ARG A 1 111 ? 0.097 14.166 -0.665 1.00 90.69 111 ARG A C 1
ATOM 874 O O . ARG A 1 111 ? -0.604 15.178 -0.700 1.00 90.69 111 ARG A O 1
ATOM 881 N N . ARG A 1 112 ? 0.403 13.473 -1.760 1.00 86.62 112 ARG A N 1
ATOM 882 C CA . ARG A 1 112 ? -0.108 13.829 -3.085 1.00 86.62 112 ARG A CA 1
ATOM 883 C C . ARG A 1 112 ? -1.592 13.567 -3.219 1.00 86.62 112 ARG A C 1
ATOM 885 O O . ARG A 1 112 ? -2.305 14.456 -3.677 1.00 86.62 112 ARG A O 1
ATOM 892 N N . ILE A 1 113 ? -2.060 12.403 -2.780 1.00 87.31 113 ILE A N 1
ATOM 893 C CA . ILE A 1 113 ? -3.491 12.101 -2.741 1.00 87.31 113 ILE A CA 1
ATOM 894 C C . ILE A 1 113 ? -4.215 13.122 -1.864 1.00 87.31 113 ILE A C 1
ATOM 896 O O . ILE A 1 113 ? -5.185 13.721 -2.323 1.00 87.31 113 ILE A O 1
ATOM 900 N N . ALA A 1 114 ? -3.711 13.416 -0.666 1.00 88.62 114 ALA A N 1
ATOM 901 C CA . ALA A 1 114 ? -4.284 14.422 0.225 1.00 88.62 114 ALA A CA 1
ATOM 902 C C . ALA A 1 114 ? -4.376 15.806 -0.440 1.00 88.62 114 ALA A C 1
ATOM 904 O O . ALA A 1 114 ? -5.411 16.461 -0.336 1.00 88.62 114 ALA A O 1
ATOM 905 N N . LYS A 1 115 ? -3.347 16.222 -1.193 1.00 86.69 115 LYS A N 1
ATOM 906 C CA . LYS A 1 115 ? -3.326 17.500 -1.929 1.00 86.69 115 LYS A CA 1
ATOM 907 C C . LYS A 1 115 ? -4.413 17.597 -3.004 1.00 86.69 115 LYS A C 1
ATOM 909 O O . LYS A 1 115 ? -4.949 18.681 -3.213 1.00 86.69 115 LYS A O 1
ATOM 914 N N . ILE A 1 116 ? -4.723 16.500 -3.698 1.00 83.19 116 ILE A N 1
ATOM 915 C CA . ILE A 1 116 ? -5.743 16.486 -4.764 1.00 83.19 116 ILE A CA 1
ATOM 916 C C . ILE A 1 116 ? -7.136 16.071 -4.270 1.00 83.19 116 ILE A C 1
ATOM 918 O O . ILE A 1 116 ? -8.090 16.095 -5.048 1.00 83.19 116 ILE A O 1
ATOM 922 N N . THR A 1 117 ? -7.263 15.657 -3.007 1.00 85.19 117 THR A N 1
ATOM 923 C CA . THR A 1 117 ? -8.528 15.185 -2.440 1.00 85.19 117 THR A CA 1
ATOM 924 C C . THR A 1 117 ? -9.451 16.376 -2.169 1.00 85.19 117 THR A C 1
ATOM 926 O O . THR A 1 117 ? -9.076 17.276 -1.410 1.00 85.19 117 THR A O 1
ATOM 929 N N . PRO A 1 118 ? -10.668 16.397 -2.747 1.00 85.00 118 PRO A N 1
ATOM 930 C CA . PRO A 1 118 ? -11.670 17.418 -2.456 1.00 85.00 118 PRO A CA 1
ATOM 931 C C . PRO A 1 118 ? -11.960 17.540 -0.958 1.00 85.00 118 PRO A C 1
ATOM 933 O O . PRO A 1 118 ? -11.982 16.538 -0.247 1.00 85.00 118 PRO A O 1
ATOM 936 N N . THR A 1 119 ? -12.262 18.747 -0.476 1.00 87.06 119 THR A N 1
ATOM 937 C CA . THR A 1 119 ? -12.541 19.011 0.949 1.00 87.06 119 THR A CA 1
ATOM 938 C C . THR A 1 119 ? -13.620 18.091 1.523 1.00 87.06 119 THR A C 1
ATOM 940 O O . THR A 1 119 ? -13.481 17.583 2.634 1.00 87.06 119 THR A O 1
ATOM 943 N N . ASN A 1 120 ? -14.667 17.800 0.746 1.00 85.25 120 ASN A N 1
ATOM 944 C CA . ASN A 1 120 ? -15.749 16.906 1.155 1.00 85.25 120 ASN A CA 1
ATOM 945 C C . ASN A 1 120 ? -15.337 15.426 1.243 1.00 85.25 120 ASN A C 1
ATOM 947 O O . ASN A 1 120 ? -16.133 14.640 1.727 1.00 85.25 120 ASN A O 1
ATOM 951 N N . LEU A 1 121 ? -14.138 15.043 0.798 1.00 83.81 121 LEU A N 1
ATOM 952 C CA . LEU A 1 121 ? -13.580 13.690 0.917 1.00 83.81 121 LEU A CA 1
ATOM 953 C C . LEU A 1 121 ? -12.362 13.633 1.852 1.00 83.81 121 LEU A C 1
ATOM 955 O O . LEU A 1 121 ? -11.871 12.556 2.164 1.00 83.81 121 LEU A O 1
ATOM 959 N N . GLN A 1 122 ? -11.857 14.762 2.357 1.00 85.12 122 GLN A N 1
ATOM 960 C CA . GLN A 1 122 ? -10.682 14.746 3.241 1.00 85.12 122 GLN A CA 1
ATOM 961 C C . GLN A 1 122 ? -10.920 13.954 4.531 1.00 85.12 122 GLN A C 1
ATOM 963 O O . GLN A 1 122 ? -9.996 13.356 5.074 1.00 85.12 122 GLN A O 1
ATOM 968 N N . HIS A 1 123 ? -12.163 13.916 5.014 1.00 83.56 123 HIS A N 1
ATOM 969 C CA . HIS A 1 123 ? -12.513 13.183 6.225 1.00 83.56 123 HIS A CA 1
ATOM 970 C C . HIS A 1 123 ? -12.456 11.660 6.058 1.00 83.56 123 HIS A C 1
ATOM 972 O O . HIS A 1 123 ? -12.434 10.964 7.073 1.00 83.56 123 HIS A O 1
ATOM 978 N N . SER A 1 124 ? -12.428 11.152 4.821 1.00 82.69 124 SER A N 1
ATOM 979 C CA . SER A 1 124 ? -12.362 9.721 4.535 1.00 82.69 124 SER A CA 1
ATOM 980 C C . SER A 1 124 ? -10.944 9.193 4.348 1.00 82.69 124 SER A C 1
ATOM 982 O O . SER A 1 124 ? -10.748 7.979 4.354 1.00 82.69 124 SER A O 1
ATOM 984 N N . LEU A 1 125 ? -9.956 10.074 4.164 1.00 86.75 125 LEU A N 1
ATOM 985 C CA . LEU A 1 125 ? -8.561 9.655 4.124 1.00 86.75 125 LEU A CA 1
ATOM 986 C C . LEU A 1 125 ? -8.121 9.166 5.511 1.00 86.75 125 LEU A C 1
ATOM 988 O O . LEU A 1 125 ? -8.533 9.747 6.521 1.00 86.75 125 LEU A O 1
ATOM 992 N N . PRO A 1 126 ? -7.268 8.130 5.580 1.00 89.00 126 PRO A N 1
ATOM 993 C CA . PRO A 1 126 ? -6.583 7.762 6.809 1.00 89.00 126 PRO A CA 1
ATOM 994 C C . PRO A 1 126 ? -5.886 8.963 7.443 1.00 89.00 126 PRO A C 1
ATOM 996 O O . PRO A 1 126 ? -5.335 9.814 6.747 1.00 89.00 126 PRO A O 1
ATOM 999 N N . LEU A 1 127 ? -5.884 9.026 8.773 1.00 90.38 127 LEU A N 1
ATOM 1000 C CA . LEU A 1 127 ? -5.009 9.955 9.485 1.00 90.38 127 LEU A CA 1
ATOM 1001 C C . LEU A 1 127 ? -3.546 9.650 9.144 1.00 90.38 127 LEU A C 1
ATOM 1003 O O . LEU A 1 127 ? -3.197 8.485 8.986 1.00 90.38 127 LEU A O 1
ATOM 1007 N N . ILE A 1 128 ? -2.682 10.671 9.099 1.00 90.88 128 ILE A N 1
ATOM 1008 C CA . ILE A 1 128 ? -1.252 10.487 8.780 1.00 90.88 128 ILE A CA 1
ATOM 1009 C C . ILE A 1 128 ? -0.561 9.480 9.717 1.00 90.88 128 ILE A C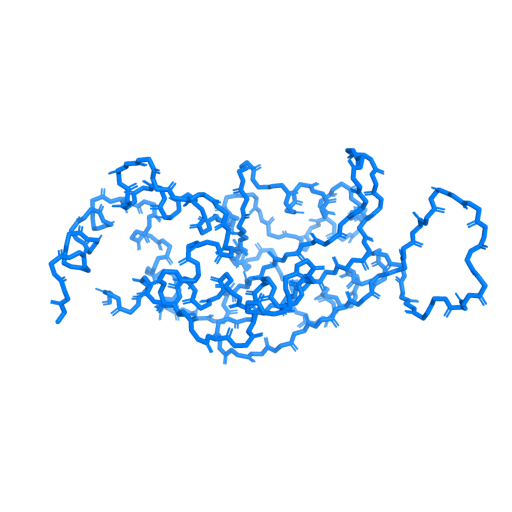 1
ATOM 1011 O O . ILE A 1 128 ? 0.320 8.747 9.292 1.00 90.88 128 ILE A O 1
ATOM 1015 N N . GLU A 1 129 ? -0.999 9.385 10.973 1.00 91.31 129 GLU A N 1
ATOM 1016 C CA . GLU A 1 129 ? -0.522 8.396 11.952 1.00 91.31 129 GLU A CA 1
ATOM 1017 C C . GLU A 1 129 ? -0.884 6.940 11.603 1.00 91.31 129 GLU A C 1
ATOM 1019 O O . GLU A 1 129 ? -0.228 6.015 12.073 1.00 91.31 129 GLU A O 1
ATOM 1024 N N . ASN A 1 130 ? -1.898 6.736 10.757 1.00 93.19 130 ASN A N 1
ATOM 1025 C CA . ASN A 1 130 ? -2.273 5.441 10.190 1.00 93.19 130 ASN A CA 1
ATOM 1026 C C . ASN A 1 130 ? -1.603 5.190 8.825 1.00 93.19 130 ASN A C 1
ATOM 1028 O O . ASN A 1 130 ? -1.968 4.232 8.142 1.00 93.19 130 ASN A O 1
ATOM 1032 N N . VAL A 1 131 ? -0.648 6.029 8.409 1.00 94.38 131 VAL A N 1
ATOM 1033 C CA . VAL A 1 131 ? 0.111 5.862 7.164 1.00 94.38 131 VAL A CA 1
ATOM 1034 C C . VAL A 1 131 ? 1.512 5.363 7.494 1.00 94.38 131 VAL A C 1
ATOM 1036 O O . VAL A 1 131 ? 2.272 5.983 8.234 1.00 94.38 131 VAL A O 1
ATOM 1039 N N . TYR A 1 132 ? 1.871 4.229 6.911 1.00 94.94 132 TYR A N 1
ATOM 1040 C CA . TYR A 1 132 ? 3.136 3.544 7.123 1.00 94.94 132 TYR A CA 1
ATOM 1041 C C . TYR A 1 132 ? 3.867 3.358 5.794 1.00 94.94 132 TYR A C 1
ATOM 1043 O O . TYR A 1 132 ? 3.268 3.358 4.719 1.00 94.94 132 TYR A O 1
ATOM 1051 N N . SER A 1 133 ? 5.188 3.207 5.874 1.00 93.25 133 SER A N 1
ATOM 1052 C CA . SER A 1 133 ? 6.043 2.975 4.714 1.00 93.25 133 SER A CA 1
ATOM 1053 C C . SER A 1 133 ? 6.737 1.624 4.835 1.00 93.25 133 SER A C 1
ATOM 1055 O O . SER A 1 133 ? 7.410 1.349 5.832 1.00 93.25 133 SER A O 1
ATOM 1057 N N . THR A 1 134 ? 6.621 0.789 3.802 1.00 91.25 134 THR A N 1
ATOM 1058 C CA . THR A 1 134 ? 7.420 -0.440 3.689 1.00 91.25 134 THR A CA 1
ATOM 1059 C C . THR A 1 134 ? 8.903 -0.141 3.510 1.00 91.25 134 THR A C 1
ATOM 1061 O O . THR A 1 134 ? 9.726 -0.993 3.835 1.00 91.25 134 THR A O 1
ATOM 1064 N N . LEU A 1 135 ? 9.270 1.056 3.037 1.00 90.38 135 LEU A N 1
ATOM 1065 C CA . LEU A 1 135 ? 10.665 1.485 2.994 1.00 90.38 135 LEU A CA 1
ATOM 1066 C C . LEU A 1 135 ? 11.197 1.764 4.402 1.00 90.38 135 LEU A C 1
ATOM 1068 O O . LEU A 1 135 ? 12.305 1.339 4.715 1.00 90.38 135 LEU A O 1
ATOM 1072 N N . ASP A 1 136 ? 10.416 2.426 5.259 1.00 88.38 136 ASP A N 1
ATOM 1073 C CA . ASP A 1 136 ? 10.796 2.619 6.665 1.00 88.38 136 ASP A CA 1
ATOM 1074 C C . ASP A 1 136 ? 10.893 1.271 7.379 1.00 88.38 136 ASP A C 1
ATOM 1076 O O . ASP A 1 136 ? 11.885 1.003 8.048 1.00 88.38 136 ASP A O 1
ATOM 1080 N N . LEU A 1 137 ? 9.912 0.385 7.158 1.00 86.69 137 LEU A N 1
ATOM 1081 C CA . LEU A 1 137 ? 9.953 -0.985 7.667 1.00 86.69 137 LEU A CA 1
ATOM 1082 C C . LEU A 1 137 ? 11.218 -1.706 7.197 1.00 86.69 137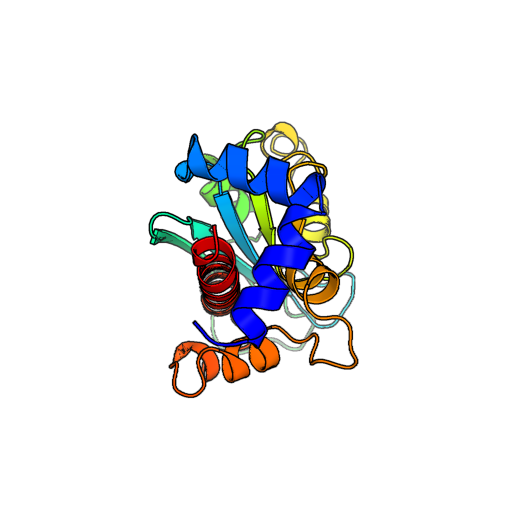 LEU A C 1
ATOM 1084 O O . LEU A 1 137 ? 11.884 -2.358 7.985 1.00 86.69 137 LEU A O 1
ATOM 1088 N N . TRP A 1 138 ? 11.590 -1.578 5.925 1.00 83.94 138 TRP A N 1
ATOM 1089 C CA . TRP A 1 138 ? 12.816 -2.178 5.412 1.00 83.94 138 TRP A CA 1
ATOM 1090 C C . TRP A 1 138 ? 14.065 -1.599 6.088 1.00 83.94 138 TRP A C 1
ATOM 1092 O O . TRP A 1 138 ? 14.927 -2.357 6.526 1.00 83.94 138 TRP A O 1
ATOM 1102 N N . ARG A 1 139 ? 14.163 -0.270 6.212 1.00 82.75 139 ARG A N 1
ATOM 1103 C CA . ARG A 1 139 ? 15.329 0.430 6.783 1.00 82.75 139 ARG A CA 1
ATOM 1104 C C . ARG A 1 139 ? 15.519 0.167 8.271 1.00 82.75 139 ARG A C 1
ATOM 1106 O O . ARG A 1 139 ? 16.653 -0.011 8.705 1.00 82.75 139 ARG A O 1
ATOM 1113 N N . ASP A 1 140 ? 14.428 0.123 9.027 1.00 78.25 140 ASP A N 1
ATOM 1114 C CA . ASP A 1 140 ? 14.461 -0.145 10.467 1.00 78.25 140 ASP A CA 1
ATOM 1115 C C . ASP A 1 140 ? 14.957 -1.562 10.767 1.00 78.25 140 ASP A C 1
ATOM 1117 O O . ASP A 1 140 ? 15.439 -1.845 11.863 1.00 78.25 140 ASP A O 1
ATOM 1121 N N . VAL A 1 141 ? 14.862 -2.461 9.786 1.00 71.06 141 VAL A N 1
ATOM 1122 C CA . VAL A 1 141 ? 15.213 -3.865 9.972 1.00 71.06 141 VAL A CA 1
ATOM 1123 C C . VAL A 1 141 ? 16.536 -4.236 9.324 1.00 71.06 141 VAL A C 1
ATOM 1125 O O . VAL A 1 141 ? 17.317 -5.001 9.898 1.00 71.06 141 VAL A O 1
ATOM 1128 N N . PHE A 1 142 ? 16.820 -3.663 8.160 1.00 71.94 142 PHE A N 1
ATOM 1129 C CA . PHE A 1 142 ? 18.066 -3.829 7.432 1.00 71.94 142 PHE A CA 1
ATOM 1130 C C . PHE A 1 142 ? 18.954 -2.598 7.612 1.00 71.94 142 PHE A C 1
ATOM 1132 O O . PHE A 1 142 ? 18.937 -1.658 6.818 1.00 71.94 142 PHE A O 1
ATOM 1139 N N . LEU A 1 143 ? 19.788 -2.637 8.652 1.00 58.59 143 LEU A N 1
ATOM 1140 C CA . LEU A 1 143 ? 20.847 -1.655 8.872 1.00 58.59 143 LEU A CA 1
ATOM 1141 C C . LEU A 1 143 ? 21.977 -1.881 7.850 1.00 58.59 143 LEU A C 1
ATOM 1143 O O . LEU A 1 143 ? 22.717 -2.860 7.944 1.00 58.59 143 LEU A O 1
ATOM 1147 N N . GLY A 1 144 ? 22.107 -1.001 6.853 1.00 60.53 144 GLY A N 1
ATOM 1148 C CA . GLY A 1 144 ? 23.204 -1.048 5.878 1.00 60.53 144 GLY A CA 1
ATOM 1149 C C . GLY A 1 144 ? 22.917 -0.290 4.576 1.00 60.53 144 GLY A C 1
ATOM 1150 O O . GLY A 1 144 ? 21.816 0.231 4.404 1.00 60.53 144 GLY A O 1
ATOM 1151 N N . PRO A 1 145 ? 23.876 -0.244 3.629 1.00 58.84 145 PRO A N 1
ATOM 1152 C CA . PRO A 1 145 ? 23.746 0.442 2.335 1.00 58.84 145 PRO A CA 1
ATOM 1153 C C . PRO A 1 145 ? 22.850 -0.327 1.342 1.00 58.84 145 PRO A C 1
ATOM 1155 O O . PRO A 1 145 ? 23.116 -0.367 0.141 1.00 58.84 145 PRO A O 1
ATOM 1158 N N . PHE A 1 146 ? 21.821 -1.013 1.840 1.00 64.50 146 PHE A N 1
ATOM 1159 C CA . PHE A 1 146 ? 20.942 -1.841 1.026 1.00 64.50 146 PHE A CA 1
ATOM 1160 C C . PHE A 1 146 ? 20.083 -0.989 0.094 1.00 64.50 146 PHE A C 1
ATOM 1162 O O . PHE A 1 146 ? 19.805 0.180 0.356 1.00 64.50 146 PHE A O 1
ATOM 1169 N N . ALA A 1 147 ? 19.645 -1.598 -1.008 1.00 65.88 147 ALA A N 1
ATOM 1170 C CA . ALA A 1 147 ? 18.804 -0.928 -1.982 1.00 65.88 147 ALA A CA 1
ATOM 1171 C C . ALA A 1 147 ? 17.532 -0.356 -1.326 1.00 65.88 147 ALA A C 1
ATOM 1173 O O . ALA A 1 147 ? 16.883 -1.025 -0.528 1.00 65.88 147 ALA A O 1
ATOM 1174 N N . HIS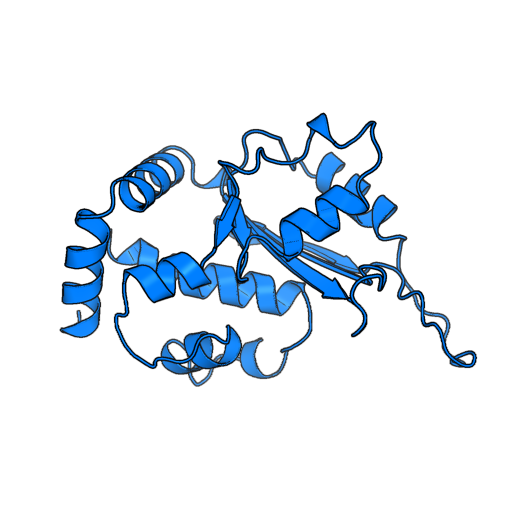 A 1 148 ? 17.179 0.878 -1.693 1.00 82.25 148 HIS A N 1
ATOM 1175 C CA . HIS A 1 148 ? 15.996 1.595 -1.192 1.00 82.25 148 HIS A CA 1
ATOM 1176 C C . HIS A 1 148 ? 14.864 1.683 -2.220 1.00 82.25 148 HIS A C 1
ATOM 1178 O O . HIS A 1 148 ? 13.828 2.280 -1.955 1.00 82.25 148 HIS A O 1
ATOM 1184 N N . LYS A 1 149 ? 15.078 1.140 -3.423 1.00 88.44 149 LYS A N 1
ATOM 1185 C CA . LYS A 1 149 ? 14.059 1.098 -4.473 1.00 88.44 149 LYS A CA 1
ATOM 1186 C C . LYS A 1 149 ? 13.225 -0.164 -4.308 1.00 88.44 149 LYS A C 1
ATOM 1188 O O . LYS A 1 149 ? 13.808 -1.248 -4.236 1.00 88.44 149 LYS A O 1
ATOM 1193 N N . LEU A 1 150 ? 11.899 -0.024 -4.358 1.00 90.69 150 LEU A N 1
ATOM 1194 C CA . LEU A 1 150 ? 10.949 -1.134 -4.237 1.00 90.69 150 LEU A CA 1
ATOM 1195 C C . LEU A 1 150 ? 11.334 -2.321 -5.117 1.00 90.69 150 LEU A C 1
ATOM 1197 O O . LEU A 1 150 ? 11.476 -3.428 -4.621 1.00 90.69 150 LEU A O 1
ATOM 1201 N N . SER A 1 151 ? 11.576 -2.077 -6.406 1.00 88.75 151 SER A N 1
ATOM 1202 C CA . SER A 1 151 ? 11.909 -3.129 -7.371 1.00 88.75 151 SER A CA 1
ATOM 1203 C C . SER A 1 151 ? 13.209 -3.863 -7.048 1.00 88.75 151 SER A C 1
ATOM 1205 O O . SER A 1 151 ? 13.289 -5.066 -7.260 1.00 88.75 151 SER A O 1
ATOM 1207 N N . HIS A 1 152 ? 14.213 -3.176 -6.500 1.00 88.75 152 HIS A N 1
ATOM 1208 C CA . HIS A 1 152 ? 15.467 -3.817 -6.104 1.00 88.75 152 HIS A CA 1
ATOM 1209 C C . HIS A 1 152 ? 15.270 -4.674 -4.851 1.00 88.75 152 HIS A C 1
ATOM 1211 O O . HIS A 1 152 ? 15.736 -5.807 -4.810 1.00 88.75 152 HIS A O 1
ATOM 1217 N N . ILE A 1 153 ? 14.559 -4.154 -3.845 1.00 87.75 153 ILE A N 1
ATOM 1218 C CA . ILE A 1 153 ? 14.222 -4.910 -2.630 1.00 87.75 153 ILE A CA 1
ATOM 1219 C C . ILE A 1 153 ? 13.388 -6.141 -3.003 1.00 87.75 153 ILE A C 1
ATOM 1221 O O . ILE A 1 153 ? 13.683 -7.255 -2.578 1.00 87.75 153 ILE A O 1
ATOM 1225 N N . PHE A 1 154 ? 12.378 -5.947 -3.846 1.00 88.69 154 PHE A N 1
ATOM 1226 C CA . PHE A 1 154 ? 11.496 -7.004 -4.312 1.00 88.69 154 PHE A CA 1
ATOM 1227 C C . PHE A 1 154 ? 12.258 -8.066 -5.109 1.00 88.69 154 PHE A C 1
ATOM 1229 O O . PHE A 1 154 ? 12.079 -9.247 -4.845 1.00 88.69 154 PHE A O 1
ATOM 1236 N N . GLN A 1 155 ? 13.180 -7.674 -5.994 1.00 89.00 155 GLN A N 1
ATOM 1237 C CA . GLN A 1 155 ? 14.034 -8.608 -6.735 1.00 89.00 155 GLN A CA 1
ATOM 1238 C C . GLN A 1 155 ? 14.915 -9.467 -5.816 1.00 89.00 155 GLN A C 1
ATOM 1240 O O . GLN A 1 155 ? 15.155 -10.630 -6.126 1.00 89.00 155 GLN A O 1
ATOM 1245 N N . LEU A 1 156 ? 15.384 -8.931 -4.683 1.00 84.31 156 LEU A N 1
ATOM 1246 C CA . LEU A 1 156 ? 16.161 -9.712 -3.713 1.00 84.31 156 LEU A CA 1
ATOM 1247 C C . LEU A 1 156 ? 15.327 -10.821 -3.055 1.00 84.31 156 LEU A C 1
ATOM 1249 O O . LEU A 1 156 ? 15.861 -11.885 -2.755 1.00 84.31 156 LEU A O 1
ATOM 1253 N N . LEU A 1 157 ? 14.035 -10.574 -2.825 1.00 82.06 157 LEU A N 1
ATOM 1254 C CA . LEU A 1 157 ? 13.126 -11.531 -2.186 1.00 82.06 157 LEU A CA 1
ATOM 1255 C C . LEU A 1 157 ? 12.436 -12.461 -3.199 1.00 82.06 157 LEU A C 1
ATOM 1257 O O . LEU A 1 157 ? 12.139 -13.612 -2.883 1.00 82.06 157 LEU A O 1
ATOM 1261 N N . HIS A 1 158 ? 12.197 -11.968 -4.414 1.00 85.75 158 HIS A N 1
ATOM 1262 C CA . HIS A 1 158 ? 11.388 -12.599 -5.455 1.00 85.75 158 HIS A CA 1
ATOM 1263 C C . HIS A 1 158 ? 12.038 -12.426 -6.848 1.00 85.75 158 HIS A C 1
ATOM 1265 O O . HIS A 1 158 ? 11.478 -11.762 -7.722 1.00 85.75 158 HIS A O 1
ATOM 1271 N N . PRO A 1 159 ? 13.221 -13.018 -7.102 1.00 87.31 159 PRO A N 1
ATOM 1272 C CA . PRO A 1 159 ? 14.050 -12.712 -8.278 1.00 87.31 159 PRO A CA 1
ATOM 1273 C C . PRO A 1 159 ? 13.439 -13.089 -9.636 1.00 87.31 159 PRO A C 1
ATOM 1275 O O . PRO A 1 159 ? 13.923 -12.629 -10.668 1.00 87.31 159 PRO A O 1
ATOM 1278 N N . HIS A 1 160 ? 12.400 -13.925 -9.649 1.00 90.38 160 HIS A N 1
ATOM 1279 C CA . HIS A 1 160 ? 11.744 -14.425 -10.862 1.00 90.38 160 HIS A CA 1
ATOM 1280 C C . HIS A 1 160 ? 10.268 -14.017 -10.959 1.00 90.38 160 HIS A C 1
ATOM 1282 O O . HIS A 1 160 ? 9.526 -14.581 -11.761 1.00 90.38 160 HIS A O 1
ATOM 1288 N N . ASP A 1 161 ? 9.817 -13.082 -10.122 1.00 90.94 161 ASP A N 1
ATOM 1289 C CA . ASP A 1 161 ? 8.414 -12.681 -10.104 1.00 90.94 161 ASP A CA 1
ATOM 1290 C C . ASP A 1 161 ? 8.078 -11.755 -11.294 1.00 90.94 161 ASP A C 1
ATOM 1292 O O . ASP A 1 161 ? 8.788 -10.770 -11.531 1.00 90.94 161 ASP A O 1
ATOM 1296 N N . PRO A 1 162 ? 6.992 -12.030 -12.045 1.00 89.25 162 PRO A N 1
ATOM 1297 C CA . PRO A 1 162 ? 6.620 -11.270 -13.241 1.00 89.25 162 PRO A CA 1
ATOM 1298 C C . PRO A 1 162 ? 6.237 -9.808 -12.965 1.00 89.25 162 PRO A C 1
ATOM 1300 O O . PRO A 1 162 ? 6.132 -9.015 -13.905 1.00 89.25 162 PRO A O 1
ATOM 1303 N N . LEU A 1 163 ? 6.014 -9.409 -11.707 1.00 87.31 163 LEU A N 1
ATOM 1304 C CA . LEU A 1 163 ? 5.806 -8.003 -11.347 1.00 87.31 163 LEU A CA 1
ATOM 1305 C C . LEU A 1 163 ? 7.044 -7.141 -11.636 1.00 87.31 163 LEU A C 1
ATOM 1307 O O . LEU A 1 163 ? 6.894 -5.954 -11.923 1.00 87.31 163 LEU A O 1
ATOM 1311 N N . LEU A 1 164 ? 8.246 -7.729 -11.664 1.00 85.88 164 LEU A N 1
ATOM 1312 C CA . LEU A 1 164 ? 9.487 -7.028 -12.022 1.00 85.88 164 LEU A CA 1
ATOM 1313 C C . LEU A 1 164 ? 9.483 -6.491 -13.466 1.00 85.88 164 LEU A C 1
ATOM 1315 O O . LEU A 1 164 ? 10.119 -5.471 -13.750 1.00 85.88 164 LEU A O 1
ATOM 1319 N N . ASP A 1 165 ? 8.714 -7.110 -14.363 1.00 86.50 165 ASP A N 1
ATOM 1320 C CA . ASP A 1 165 ? 8.538 -6.651 -15.747 1.00 86.50 165 ASP A CA 1
ATOM 1321 C C . ASP A 1 165 ? 7.460 -5.564 -15.882 1.00 86.50 165 ASP A C 1
ATOM 1323 O O . ASP A 1 165 ? 7.291 -4.969 -16.947 1.00 86.50 165 ASP A O 1
ATOM 1327 N N . ARG A 1 166 ? 6.726 -5.278 -14.801 1.00 82.88 166 ARG A N 1
ATOM 1328 C CA . ARG A 1 166 ? 5.592 -4.341 -14.766 1.00 82.88 166 ARG A CA 1
ATOM 1329 C C . ARG A 1 166 ? 5.836 -3.138 -13.853 1.00 82.88 166 ARG A C 1
ATOM 1331 O O . ARG A 1 166 ? 4.884 -2.585 -13.316 1.00 82.88 166 ARG A O 1
ATOM 1338 N N . ARG A 1 167 ? 7.098 -2.731 -13.706 1.00 79.25 167 ARG A N 1
ATOM 1339 C CA . ARG A 1 167 ? 7.513 -1.529 -12.960 1.00 79.25 167 ARG A CA 1
ATOM 1340 C C . ARG A 1 167 ? 6.897 -0.259 -13.551 1.00 79.25 167 ARG A C 1
ATOM 1342 O O . ARG A 1 167 ? 6.656 -0.208 -14.760 1.00 79.25 167 ARG A O 1
ATOM 1349 N N . HIS A 1 168 ? 6.753 0.778 -12.725 1.00 79.69 168 HIS A N 1
ATOM 1350 C CA . HIS A 1 168 ? 6.189 2.081 -13.116 1.00 79.69 168 HIS A CA 1
ATOM 1351 C C . HIS A 1 168 ? 4.700 2.014 -13.488 1.00 79.69 168 HIS A C 1
ATOM 1353 O O . HIS A 1 168 ? 4.205 2.735 -14.365 1.00 79.69 168 HIS A O 1
ATOM 1359 N N . PHE A 1 169 ? 3.992 1.088 -12.846 1.00 82.44 169 PHE A N 1
ATOM 1360 C CA . PHE A 1 169 ? 2.545 1.020 -12.867 1.00 82.44 169 PHE A CA 1
ATOM 1361 C C . PHE A 1 169 ? 2.059 0.893 -11.430 1.00 82.44 169 PHE A C 1
ATOM 1363 O O . PHE A 1 169 ? 2.440 -0.043 -10.725 1.00 82.44 169 PHE A O 1
ATOM 1370 N N . ALA A 1 170 ? 1.121 1.759 -11.045 1.00 86.00 170 ALA A N 1
ATOM 1371 C CA . ALA A 1 170 ? 0.736 1.874 -9.644 1.00 86.00 170 ALA A CA 1
ATOM 1372 C C . ALA A 1 170 ? 0.194 0.568 -9.046 1.00 86.00 170 ALA A C 1
ATOM 1374 O O . ALA A 1 170 ? 0.447 0.221 -7.899 1.00 86.00 170 ALA A O 1
ATOM 1375 N N . LEU A 1 171 ? -0.575 -0.203 -9.821 1.00 84.50 171 LEU A N 1
ATOM 1376 C CA . LEU A 1 171 ? -1.131 -1.453 -9.306 1.00 84.50 171 LEU A CA 1
ATOM 1377 C C . LEU A 1 171 ? -0.053 -2.539 -9.089 1.00 84.50 171 LEU A C 1
ATOM 1379 O O . LEU A 1 171 ? -0.019 -3.101 -7.994 1.00 84.50 171 LEU A O 1
ATOM 1383 N N . PRO A 1 172 ? 0.805 -2.871 -10.075 1.00 88.38 172 PRO A N 1
ATOM 1384 C CA . PRO A 1 172 ? 1.974 -3.721 -9.846 1.00 88.38 172 PRO A CA 1
ATOM 1385 C C . PRO A 1 172 ? 2.856 -3.283 -8.674 1.00 88.38 172 PRO A C 1
ATOM 1387 O O . PRO A 1 172 ? 3.234 -4.130 -7.867 1.00 88.38 172 PRO A O 1
ATOM 1390 N N . ASP A 1 173 ? 3.123 -1.986 -8.530 1.00 90.25 173 ASP A N 1
ATOM 1391 C CA . ASP A 1 173 ? 3.972 -1.472 -7.452 1.00 90.25 173 ASP A CA 1
ATOM 1392 C C . ASP A 1 173 ? 3.281 -1.633 -6.083 1.00 90.25 173 ASP A C 1
ATOM 1394 O O . ASP A 1 173 ? 3.883 -2.153 -5.138 1.00 90.25 173 ASP A O 1
ATOM 1398 N N . ALA A 1 174 ? 1.970 -1.383 -5.990 1.00 90.44 174 ALA A N 1
ATOM 1399 C CA . ALA A 1 174 ? 1.181 -1.705 -4.797 1.00 90.44 174 ALA A CA 1
ATOM 1400 C C . ALA A 1 174 ? 1.189 -3.215 -4.462 1.00 90.44 174 ALA A C 1
ATOM 1402 O O . ALA A 1 174 ? 1.234 -3.592 -3.287 1.00 90.44 174 ALA A O 1
ATOM 1403 N N . PHE A 1 175 ? 1.200 -4.103 -5.464 1.00 90.25 175 PHE A N 1
ATOM 1404 C CA . PHE A 1 175 ? 1.358 -5.547 -5.240 1.00 90.25 175 PHE A CA 1
ATOM 1405 C C . PHE A 1 175 ? 2.745 -5.925 -4.724 1.00 90.25 175 PHE A C 1
ATOM 1407 O O . PHE A 1 175 ? 2.834 -6.739 -3.803 1.00 90.25 175 PHE A O 1
ATOM 1414 N N . MET A 1 176 ? 3.810 -5.344 -5.279 1.00 92.19 176 MET A N 1
ATOM 1415 C CA . MET A 1 176 ? 5.172 -5.563 -4.783 1.00 92.19 176 MET A CA 1
ATOM 1416 C C . MET A 1 176 ? 5.304 -5.080 -3.335 1.00 92.19 176 MET A C 1
ATOM 1418 O O . MET A 1 176 ? 5.873 -5.785 -2.504 1.00 92.19 176 MET A O 1
ATOM 1422 N N . CYS A 1 177 ? 4.706 -3.930 -3.005 1.00 92.88 177 CYS A N 1
ATOM 1423 C CA . CYS A 1 177 ? 4.633 -3.401 -1.642 1.00 92.88 177 CYS A CA 1
ATOM 1424 C C . CYS A 1 177 ? 3.922 -4.384 -0.691 1.00 92.88 177 CYS A C 1
ATOM 1426 O O . CYS A 1 177 ? 4.446 -4.713 0.377 1.00 92.88 177 CYS A O 1
ATOM 1428 N N . ARG A 1 178 ? 2.777 -4.941 -1.112 1.00 91.50 178 ARG A N 1
ATOM 1429 C CA . ARG A 1 178 ? 2.054 -5.983 -0.362 1.00 91.50 178 ARG A CA 1
ATOM 1430 C C . ARG A 1 178 ? 2.892 -7.234 -0.136 1.00 91.50 178 ARG A C 1
ATOM 1432 O O . ARG A 1 178 ? 2.912 -7.761 0.973 1.00 91.50 178 ARG A O 1
ATOM 1439 N N . ALA A 1 179 ? 3.534 -7.741 -1.180 1.00 89.38 179 ALA A N 1
ATOM 1440 C CA . ALA A 1 179 ? 4.327 -8.962 -1.105 1.00 89.38 179 ALA A CA 1
ATOM 1441 C C . ALA A 1 179 ? 5.555 -8.782 -0.200 1.00 89.38 179 ALA A C 1
ATOM 1443 O O . ALA A 1 179 ? 5.796 -9.627 0.661 1.00 89.38 179 ALA A O 1
ATOM 1444 N N . LEU A 1 180 ? 6.244 -7.640 -0.305 1.00 88.62 180 LEU A N 1
ATOM 1445 C CA . LEU A 1 180 ? 7.323 -7.250 0.605 1.00 88.62 180 LEU A CA 1
ATOM 1446 C C . LEU A 1 180 ? 6.846 -7.224 2.061 1.00 88.62 180 LEU A C 1
ATOM 1448 O O . LEU A 1 180 ? 7.466 -7.838 2.926 1.00 88.62 180 LEU A O 1
ATOM 1452 N N . PHE A 1 181 ? 5.729 -6.543 2.332 1.00 89.38 181 PHE A N 1
ATOM 1453 C CA . PHE A 1 181 ? 5.162 -6.497 3.677 1.00 89.38 181 PHE A CA 1
ATOM 1454 C C . PHE A 1 181 ? 4.823 -7.895 4.190 1.00 89.38 181 PHE A C 1
ATOM 1456 O O . PHE A 1 181 ? 5.184 -8.228 5.312 1.00 89.38 181 PHE A O 1
ATOM 1463 N N . LYS A 1 182 ? 4.170 -8.726 3.371 1.00 86.75 182 LYS A N 1
ATOM 1464 C CA . LYS A 1 182 ? 3.774 -10.084 3.752 1.00 86.75 182 LYS A CA 1
ATOM 1465 C C . LYS A 1 182 ? 4.986 -10.953 4.097 1.00 86.75 182 LYS A C 1
ATOM 1467 O O . LYS A 1 182 ? 4.960 -11.616 5.126 1.00 86.75 182 LYS A O 1
ATOM 1472 N N . ALA A 1 183 ? 6.058 -10.885 3.308 1.00 82.44 183 ALA A N 1
ATOM 1473 C CA . ALA A 1 183 ? 7.295 -11.619 3.580 1.00 82.44 183 ALA A CA 1
ATOM 1474 C C . ALA A 1 183 ? 7.930 -11.236 4.931 1.00 82.44 183 ALA A C 1
ATOM 1476 O O . ALA A 1 183 ? 8.526 -12.079 5.598 1.00 82.44 183 ALA A O 1
ATOM 1477 N N . ILE A 1 184 ? 7.796 -9.972 5.348 1.00 79.50 184 ILE A N 1
ATOM 1478 C CA . ILE A 1 184 ? 8.270 -9.494 6.655 1.00 79.50 184 ILE A CA 1
ATOM 1479 C C . ILE A 1 184 ? 7.281 -9.869 7.768 1.00 79.50 184 ILE A C 1
ATOM 1481 O O . ILE A 1 184 ? 7.697 -10.284 8.847 1.00 79.50 184 ILE A O 1
ATOM 1485 N N . PHE A 1 185 ? 5.981 -9.736 7.512 1.00 81.38 185 PHE A N 1
ATOM 1486 C CA . PHE A 1 185 ? 4.911 -10.013 8.467 1.00 81.38 185 PHE A CA 1
ATOM 1487 C C . PHE A 1 185 ? 4.848 -11.493 8.859 1.00 81.38 185 PHE A C 1
ATOM 1489 O O . PHE A 1 185 ? 4.649 -11.788 10.026 1.00 81.38 185 PHE A O 1
ATOM 1496 N N . GLU A 1 186 ? 5.107 -12.423 7.933 1.00 77.06 186 GLU A N 1
ATOM 1497 C CA . GLU A 1 186 ? 5.164 -13.873 8.206 1.00 77.06 186 GLU A CA 1
ATOM 1498 C C . GLU A 1 186 ? 6.293 -14.291 9.172 1.00 77.06 186 GLU A C 1
ATOM 1500 O O . GLU A 1 186 ? 6.385 -15.454 9.564 1.00 77.06 186 GLU A O 1
ATOM 1505 N N . LEU A 1 187 ? 7.160 -13.360 9.584 1.00 68.19 187 LEU A N 1
ATOM 1506 C CA . LEU A 1 187 ? 8.134 -13.586 10.655 1.00 68.19 187 LEU A CA 1
ATOM 1507 C C . LEU A 1 187 ? 7.521 -13.489 12.068 1.00 68.19 187 LEU A C 1
ATOM 1509 O O . LEU A 1 187 ? 8.234 -13.775 13.038 1.00 68.19 187 LEU A O 1
ATOM 1513 N N . PHE A 1 188 ? 6.250 -13.084 12.182 1.00 63.19 188 PHE A N 1
ATOM 1514 C CA . PHE A 1 188 ? 5.495 -12.833 13.417 1.00 63.19 188 PHE A CA 1
ATOM 1515 C C . PHE A 1 188 ? 4.282 -13.753 13.541 1.00 63.19 188 PHE A C 1
ATOM 1517 O O . PHE A 1 188 ? 4.072 -14.241 14.675 1.00 63.19 188 PHE A O 1
#